Protein AF-0000000075079939 (afdb_homodimer)

Secondary structure (DSSP, 8-state):
----------TTS-EEEEEEBGGG----SSHHHHHHHHHHHHHHHHHSS-EEEEEEE-SSEEEEEEE-SSHHHHHHHHHHHHHHHHHHHHHHTT-HHHHHHHHHHHHHH--SSS---BPS----EE--SHHHHHHHHHHHHHHHHHTTS-SSGGG-SSBSHHHHTTS--SS------/--------------EEEEEEBGGG----SSHHHHHHHHHHHHHHHHHSS-EEEEEEE-SSEEEEEEE-SSHHHHHHHHHHHHHHHHHHHHHHTT-HHHHHHHHHHHHHH--SSS---BPS----EE--SHHHHHHHHHHHHHHHHHTTS-SSGGG-SSBSHHHHTTS--SS------

Nearest PDB structures (foldseek):
  4er8-assembly1_A  TM=7.827E-01  e=8.294E-09  Escherichia coli K-12
  2xma-assembly1_B  TM=7.471E-01  e=1.055E-04  Deinococcus radiodurans
  2xo6-assembly1_D  TM=7.123E-01  e=2.893E-04  Deinococcus radiodurans
  2a6m-assembly2_A-2  TM=6.473E-01  e=1.197E-04  Helicobacter pylori
  2f5g-assembly1_B  TM=6.511E-01  e=3.081E-04  Saccharolobus solfataricus

Radius of gyration: 22.97 Å; Cα contacts (8 Å, |Δi|>4): 557; chains: 2; bounding box: 47×93×48 Å

Solvent-accessible surface area (backbone atoms only — not comparable to full-atom values): 19088 Å² total; per-residue (Å²): 128,84,75,75,77,76,68,83,72,64,60,82,43,39,30,37,34,43,46,40,31,37,93,52,45,57,62,43,58,35,49,69,52,45,46,50,52,52,52,50,52,52,48,41,45,73,75,47,70,40,40,47,43,41,33,23,57,49,43,29,35,36,37,35,32,34,34,29,66,63,52,69,57,52,50,50,50,48,52,54,52,42,41,53,54,47,52,50,50,36,57,75,66,61,42,56,70,62,52,51,47,28,39,52,52,12,66,77,61,75,50,98,51,74,56,38,51,59,42,86,71,38,70,76,41,80,41,87,47,69,67,55,44,52,50,51,51,48,50,41,34,37,43,54,33,68,33,46,46,24,88,45,40,61,42,40,47,53,29,39,34,23,44,77,71,74,43,83,50,88,64,90,60,51,79,80,133,133,78,83,72,76,75,71,68,77,70,77,61,59,38,28,37,37,42,47,41,30,39,92,52,46,58,62,44,59,36,49,70,53,45,46,49,53,50,51,50,54,52,48,42,43,74,75,47,71,40,39,46,42,42,34,22,54,50,44,30,35,36,36,35,32,35,31,38,75,63,53,69,57,53,50,50,51,48,52,55,52,43,41,53,54,46,51,50,49,36,58,76,66,61,42,57,70,61,53,51,47,28,41,52,54,12,66,76,60,75,49,97,52,74,55,40,50,59,41,85,72,38,71,77,40,79,39,87,45,68,69,54,42,50,52,50,51,49,50,39,34,37,44,52,32,70,33,45,45,22,88,44,40,60,44,40,47,53,29,39,34,24,45,79,68,75,42,85,50,86,63,91,60,51,78,80,133

Foldseek 3Di:
DPCP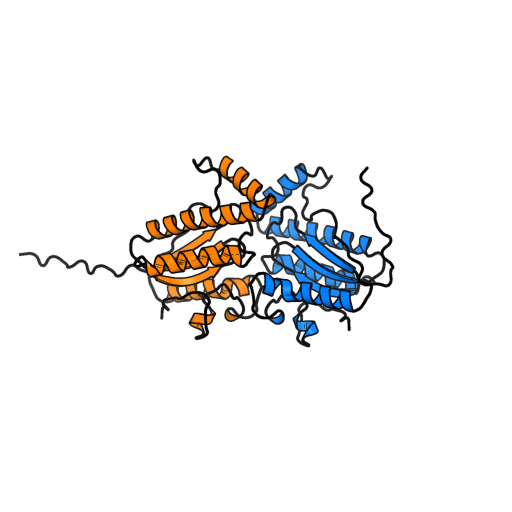PPDPFPLPFKKKWKKFWVVNDQLQPDPVLLVLLQVLQQCCVVPFVKAWAKKADDRTMMITIIHHPPVVVSVVVSQVRSQVVSLVVCVVVVVPVVNVVQQVSCVVVVDPDSGRTIDPDTPIDTDDDDVSVVVSRCCRQCVCVVVVNDVGSVVRQRICRQVVVVHDHPHDHDHDD/DDPPPPPPPPQAFKKKWKKFWVVNDQLQPDPVLLVLLQVLQQCCVVPFVKAWAKKADDRTMMITIIGHPPVVVSVVVSQVRSQVVSLVVCVVVVVPVVNVVQQVSCVVVVDPDSGRTIDPDTPIDGDDDDVSVVVSRCCRQCVCVVVVNDVGSVVRQRICRQVVVVHDHPHDHDHDD

Sequence (354 aa):
MGRSRYKILNESYPYFHTLTVAGWQPVFTRPDSVQLLFDSFIWLQDNTDFRLHAYVVLENHLHFIASGSQHSKRIQQFKSFTARQILDLLEQRKATTLLKYFAYYKRKHKTESQYQFWQEGSHPEEIHDDTMLRQRLDYIHNNPVKRGYVDLPEHWRYSSARAYAGEGSLLPIVLLHMGRSRYKILNESYPYFHTLTVAGWQPVFTRPDSVQLLFDSFIWLQDNTDFRLHAYVVLENHLHFIASGSQHSKRIQQFKSFTARQILDLLEQRKATTLLKYFAYYKRKHKTESQYQFWQEGSHPEEIHDDTMLRQRLDYIHNNPVKRGYVDLPEHWRYSSARAYAGEGSLLPIVLLH

InterPro domains:
  IPR002686 Transposase IS200-like [SM01321] (12-143)
  IPR036515 Transposase IS200-like superfamily [G3DSA:3.30.70.1290] (4-172)
  IPR036515 Transposase IS200-like superfamily [SSF143422] (10-146)
  IPR052715 REP-associated tyrosine transposase [PTHR36966] (15-152)

Organism: Methylotuvimicrobium buryatense (NCBI:txid95641)

pLDDT: mean 89.99, std 15.76, range [26.69, 98.88]

Structure (mmCIF, N/CA/C/O backbone):
data_AF-0000000075079939-model_v1
#
loop_
_entity.id
_entity.type
_entity.pdbx_description
1 polymer Transposase
#
loop_
_atom_site.group_PDB
_atom_site.id
_atom_site.type_symbol
_atom_site.label_atom_id
_atom_site.label_alt_id
_atom_site.label_comp_id
_atom_site.label_asym_id
_atom_site.label_entity_id
_atom_site.label_seq_id
_atom_site.pdbx_PDB_ins_code
_atom_site.Cartn_x
_atom_site.Cartn_y
_atom_site.Cartn_z
_atom_site.occupancy
_atom_site.B_iso_or_equiv
_atom_site.auth_seq_id
_atom_site.auth_comp_id
_atom_site.auth_asym_id
_atom_site.auth_atom_id
_atom_site.pdbx_PDB_model_num
ATOM 1 N N . MET A 1 1 ? 21.078 30.375 -0.17 1 26.69 1 MET A N 1
ATOM 2 C CA . MET A 1 1 ? 20.328 30.172 1.066 1 26.69 1 MET A CA 1
ATOM 3 C C . MET A 1 1 ? 18.844 29.969 0.776 1 26.69 1 MET A C 1
ATOM 5 O O . MET A 1 1 ? 18.156 30.906 0.4 1 26.69 1 MET A O 1
ATOM 9 N N . GLY A 1 2 ? 18.391 29 0.012 1 32.81 2 GLY A N 1
ATOM 10 C CA . GLY A 1 2 ? 17.141 28.953 -0.719 1 32.81 2 GLY A CA 1
ATOM 11 C C . GLY A 1 2 ? 15.922 29.141 0.17 1 32.81 2 GLY A C 1
ATOM 12 O O . GLY A 1 2 ? 15.781 28.453 1.188 1 32.81 2 GLY A O 1
ATOM 13 N N . ARG A 1 3 ? 15.5 30.406 0.382 1 34.56 3 ARG A N 1
ATOM 14 C CA . ARG A 1 3 ? 14.477 31 1.235 1 34.56 3 ARG A CA 1
ATOM 15 C C . ARG A 1 3 ? 13.172 30.203 1.161 1 34.56 3 ARG A C 1
ATOM 17 O O . ARG A 1 3 ? 12.539 30.125 0.104 1 34.56 3 ARG A O 1
ATOM 24 N N . SER A 1 4 ? 13.164 28.953 1.642 1 37.03 4 SER A N 1
ATOM 25 C CA . SER A 1 4 ? 11.891 28.25 1.722 1 37.03 4 SER A CA 1
ATOM 26 C C . SER A 1 4 ? 10.797 29.156 2.297 1 37.03 4 SER A C 1
ATOM 28 O O . SER A 1 4 ? 10.977 29.75 3.367 1 37.03 4 SER A O 1
ATOM 30 N N . ARG A 1 5 ? 10.125 30.016 1.522 1 35.69 5 ARG A N 1
ATOM 31 C CA . ARG A 1 5 ? 9.102 31 1.825 1 35.69 5 ARG A CA 1
ATOM 32 C C . ARG A 1 5 ? 8.102 30.469 2.848 1 35.69 5 ARG A C 1
ATOM 34 O O . ARG A 1 5 ? 7.332 29.547 2.551 1 35.69 5 ARG A O 1
ATOM 41 N N . TYR A 1 6 ? 8.422 30.344 4.109 1 38.12 6 TYR A N 1
ATOM 42 C CA . TYR A 1 6 ? 7.547 30.156 5.262 1 38.12 6 TYR A CA 1
ATOM 43 C C . TYR A 1 6 ? 6.348 31.094 5.191 1 38.12 6 TYR A C 1
ATOM 45 O O . TYR A 1 6 ? 6.488 32.312 5.363 1 38.12 6 TYR A O 1
ATOM 53 N N . LYS A 1 7 ? 5.473 30.938 4.223 1 41.12 7 LYS A N 1
ATOM 54 C CA . LYS A 1 7 ? 4.289 31.797 4.152 1 41.12 7 LYS A CA 1
ATOM 55 C C . LYS A 1 7 ? 3.557 31.828 5.492 1 41.12 7 LYS A C 1
ATOM 57 O O . LYS A 1 7 ? 3.506 30.812 6.203 1 41.12 7 LYS A O 1
ATOM 62 N N . ILE A 1 8 ? 3.373 32.844 6.152 1 43.75 8 ILE A N 1
ATOM 63 C CA . ILE A 1 8 ? 2.547 33.219 7.305 1 43.75 8 ILE A CA 1
ATOM 64 C C . ILE A 1 8 ? 1.14 32.625 7.117 1 43.75 8 ILE A C 1
ATOM 66 O O . ILE A 1 8 ? 0.422 33.031 6.195 1 43.75 8 ILE A O 1
ATOM 70 N N . LEU A 1 9 ? 0.848 31.328 7.402 1 50.06 9 LEU A N 1
ATOM 71 C CA . LEU A 1 9 ? -0.463 30.688 7.316 1 50.06 9 LEU A CA 1
ATOM 72 C C . LEU A 1 9 ? -1.495 31.469 8.133 1 50.06 9 LEU A C 1
ATOM 74 O O . LEU A 1 9 ? -1.179 32 9.195 1 50.06 9 LEU A O 1
ATOM 78 N N . ASN A 1 10 ? -2.447 32.156 7.547 1 50.19 10 ASN A N 1
ATOM 79 C CA . ASN A 1 10 ? -3.578 32.781 8.219 1 50.19 10 ASN A CA 1
ATOM 80 C C . ASN A 1 10 ? -4.242 31.844 9.211 1 50.19 10 ASN A C 1
ATOM 82 O O . ASN A 1 10 ? -4.449 30.656 8.914 1 50.19 10 ASN A O 1
ATOM 86 N N . GLU A 1 11 ? -4.078 32.062 10.578 1 59.03 11 GLU A N 1
ATOM 87 C CA . GLU A 1 11 ? -4.488 31.266 11.727 1 59.03 11 GLU A CA 1
ATOM 88 C C . GLU A 1 11 ? -5.926 30.781 11.578 1 59.03 11 GLU A C 1
ATOM 90 O O . GLU A 1 11 ? -6.328 29.812 12.227 1 59.03 11 GLU A O 1
ATOM 95 N N . SER A 1 12 ? -6.594 31.281 10.516 1 67.56 12 SER A N 1
ATOM 96 C CA . SER A 1 12 ? -8.031 31.016 10.555 1 67.56 12 SER A CA 1
ATOM 97 C C . SER A 1 12 ? -8.422 29.953 9.547 1 67.56 12 SER A C 1
ATOM 99 O O . SER A 1 12 ? -9.531 29.406 9.602 1 67.56 12 SER A O 1
ATOM 101 N N . TYR A 1 13 ? -7.57 29.609 8.578 1 87.25 13 TYR A N 1
ATOM 102 C CA . TYR A 1 13 ? -8.039 28.703 7.539 1 87.25 13 TYR A CA 1
ATOM 103 C C . TYR A 1 13 ? -7.426 27.312 7.707 1 87.25 13 TYR A C 1
ATOM 105 O O . TYR A 1 13 ? -6.32 27.188 8.234 1 87.25 13 TYR A O 1
ATOM 113 N N . PRO A 1 14 ? -8.172 26.344 7.289 1 94.94 14 PRO A N 1
ATOM 114 C CA . PRO A 1 14 ? -7.582 25 7.262 1 94.94 14 PRO A CA 1
ATOM 115 C C . PRO A 1 14 ? -6.527 24.844 6.168 1 94.94 14 PRO A C 1
ATOM 117 O O . PRO A 1 14 ? -6.555 25.562 5.168 1 94.94 14 PRO A O 1
ATOM 120 N N . TYR A 1 15 ? -5.555 23.953 6.402 1 96.62 15 TYR A N 1
ATOM 121 C CA . TYR A 1 15 ? -4.488 23.672 5.449 1 96.62 15 TYR A CA 1
ATOM 122 C C . TYR A 1 15 ? -4.48 22.203 5.059 1 96.62 15 TYR A C 1
ATOM 124 O O . TYR A 1 15 ? -4.672 21.328 5.906 1 96.62 15 TYR A O 1
ATOM 132 N N . PHE A 1 16 ? -4.277 21.969 3.777 1 97.88 16 PHE A N 1
ATOM 133 C CA . PHE A 1 16 ? -3.994 20.641 3.252 1 97.88 16 PHE A CA 1
ATOM 134 C C . PHE A 1 16 ? -2.498 20.344 3.303 1 97.88 16 PHE A C 1
ATOM 136 O O . PHE A 1 16 ? -1.686 21.156 2.869 1 97.88 16 PHE A O 1
ATOM 143 N N . HIS A 1 17 ? -2.135 19.156 3.863 1 98 17 HIS A N 1
ATOM 144 C CA . HIS A 1 17 ? -0.737 18.766 4 1 98 17 HIS A CA 1
ATOM 145 C C . HIS A 1 17 ? -0.479 17.406 3.359 1 98 17 HIS A C 1
ATOM 147 O O . HIS A 1 17 ? -1.361 16.547 3.348 1 98 17 HIS A O 1
ATOM 153 N N . THR A 1 18 ? 0.72 17.266 2.871 1 98.31 18 THR A N 1
ATOM 154 C CA . THR A 1 18 ? 1.281 15.992 2.453 1 98.31 18 THR A CA 1
ATOM 155 C C . THR A 1 18 ? 2.588 15.703 3.189 1 98.31 18 THR A C 1
ATOM 157 O O . THR A 1 18 ? 3.508 16.531 3.172 1 98.31 18 THR A O 1
ATOM 160 N N . LEU A 1 19 ? 2.637 14.648 3.898 1 98.38 19 LEU A N 1
ATOM 161 C CA . LEU A 1 19 ? 3.883 14.156 4.48 1 98.38 19 LEU A CA 1
ATOM 162 C C . LEU A 1 19 ? 4.305 12.844 3.834 1 98.38 19 LEU A C 1
ATOM 164 O O . LEU A 1 19 ? 3.516 11.898 3.76 1 98.38 19 LEU A O 1
ATOM 168 N N . THR A 1 20 ? 5.512 12.797 3.393 1 97.12 20 THR A N 1
ATOM 169 C CA . THR A 1 20 ? 6 11.648 2.648 1 97.12 20 THR A CA 1
ATOM 170 C C . THR A 1 20 ? 7.223 11.039 3.332 1 97.12 20 THR A C 1
ATOM 172 O O . THR A 1 20 ? 8.109 11.766 3.789 1 97.12 20 THR A O 1
ATOM 175 N N . VAL A 1 21 ? 7.234 9.75 3.395 1 96.75 21 VAL A N 1
ATOM 176 C CA . VAL A 1 21 ? 8.406 9.039 3.902 1 96.75 21 VAL A CA 1
ATOM 177 C C . VAL A 1 21 ? 9.578 9.219 2.939 1 96.75 21 VAL A C 1
ATOM 179 O O . VAL A 1 21 ? 9.398 9.156 1.721 1 96.75 21 VAL A O 1
ATOM 182 N N . ALA A 1 22 ? 10.734 9.414 3.463 1 92.94 22 ALA A N 1
ATOM 183 C CA . ALA A 1 22 ? 11.93 9.57 2.641 1 92.94 22 ALA A CA 1
ATOM 184 C C . ALA A 1 22 ? 12.086 8.398 1.677 1 92.94 22 ALA A C 1
ATOM 186 O O . ALA A 1 22 ? 11.914 7.242 2.064 1 92.94 22 ALA A O 1
ATOM 187 N N . GLY A 1 23 ? 12.336 8.758 0.405 1 89.94 23 GLY A N 1
ATOM 188 C CA . GLY A 1 23 ? 12.508 7.738 -0.614 1 89.94 23 GLY A CA 1
ATOM 189 C C . GLY A 1 23 ? 11.242 6.973 -0.919 1 89.94 23 GLY A C 1
ATOM 190 O O . GLY A 1 23 ? 11.281 5.902 -1.529 1 89.94 23 GLY A O 1
ATOM 191 N N . TRP A 1 24 ? 10.148 7.34 -0.367 1 93.69 24 TRP A N 1
ATOM 192 C CA . TRP A 1 24 ? 8.852 6.723 -0.585 1 93.69 24 TRP A CA 1
ATOM 193 C C . TRP A 1 24 ? 8.836 5.281 -0.089 1 93.69 24 TRP A C 1
ATOM 195 O O . TRP A 1 24 ? 8.211 4.414 -0.698 1 93.69 24 TRP A O 1
ATOM 205 N N . GLN A 1 25 ? 9.648 5.023 0.936 1 94.75 25 GLN A N 1
ATOM 206 C CA . GLN A 1 25 ? 9.688 3.684 1.512 1 94.75 25 GLN A CA 1
ATOM 207 C C . GLN A 1 25 ? 8.352 3.32 2.152 1 94.75 25 GLN A C 1
ATOM 209 O O . GLN A 1 25 ? 7.738 4.148 2.834 1 94.75 25 GLN A O 1
ATOM 214 N N . PRO A 1 26 ? 7.863 2.102 1.874 1 97 26 PRO A N 1
ATOM 215 C CA . PRO A 1 26 ? 6.559 1.687 2.387 1 97 26 PRO A CA 1
ATOM 216 C C . PRO A 1 26 ? 6.594 1.315 3.867 1 97 26 PRO A C 1
ATOM 218 O O . PRO A 1 26 ? 6.617 0.131 4.211 1 97 26 PRO A O 1
ATOM 221 N N . VAL A 1 27 ? 6.422 2.223 4.727 1 97.75 27 VAL A N 1
ATOM 222 C CA . VAL A 1 27 ? 6.547 2.02 6.168 1 97.75 27 VAL A CA 1
ATOM 223 C C . VAL A 1 27 ? 5.164 1.811 6.781 1 97.75 27 VAL A C 1
ATOM 225 O O . VAL A 1 27 ? 5.02 1.085 7.766 1 97.75 27 VAL A O 1
ATOM 228 N N . PHE A 1 28 ? 4.148 2.393 6.215 1 98.56 28 PHE A N 1
ATOM 229 C CA . PHE A 1 28 ? 2.801 2.33 6.77 1 98.56 28 PHE A CA 1
ATOM 230 C C . PHE A 1 28 ? 2.057 1.107 6.246 1 98.56 28 PHE A C 1
ATOM 232 O O . PHE A 1 28 ? 0.929 1.222 5.762 1 98.56 28 PHE A O 1
ATOM 239 N N . THR A 1 29 ? 2.705 -0.052 6.398 1 97.56 29 THR A N 1
ATOM 240 C CA . THR A 1 29 ? 2.172 -1.313 5.895 1 97.56 29 THR A CA 1
ATOM 241 C C . THR A 1 29 ? 1.849 -2.26 7.047 1 97.56 29 THR A C 1
ATOM 243 O O . THR A 1 29 ? 1.56 -3.439 6.828 1 97.56 29 THR A O 1
ATOM 246 N N . ARG A 1 30 ? 1.913 -1.758 8.227 1 96.19 30 ARG A N 1
ATOM 247 C CA . ARG A 1 30 ? 1.533 -2.484 9.438 1 96.19 30 ARG A CA 1
ATOM 248 C C . ARG A 1 30 ? 0.72 -1.6 10.375 1 96.19 30 ARG A C 1
ATOM 250 O O . ARG A 1 30 ? 0.993 -0.404 10.5 1 96.19 30 ARG A O 1
ATOM 257 N N . PRO A 1 31 ? -0.163 -2.215 11.102 1 98.19 31 PRO A N 1
ATOM 258 C CA . PRO A 1 31 ? -1.017 -1.426 11.992 1 98.19 31 PRO A CA 1
ATOM 259 C C . PRO A 1 31 ? -0.219 -0.644 13.039 1 98.19 31 PRO A C 1
ATOM 261 O O . PRO A 1 31 ? -0.577 0.488 13.367 1 98.19 31 PRO A O 1
ATOM 264 N N . ASP A 1 32 ? 0.883 -1.188 13.477 1 98.25 32 ASP A N 1
ATOM 265 C CA . ASP A 1 32 ? 1.644 -0.562 14.555 1 98.25 32 ASP A CA 1
ATOM 266 C C . ASP A 1 32 ? 2.221 0.78 14.109 1 98.25 32 ASP A C 1
ATOM 268 O O . ASP A 1 32 ? 2.197 1.752 14.867 1 98.25 32 ASP A O 1
ATOM 272 N N . SER A 1 33 ? 2.766 0.831 12.93 1 98.44 33 SER A N 1
ATOM 273 C CA . SER A 1 33 ? 3.35 2.082 12.453 1 98.44 33 SER A CA 1
ATOM 274 C C . SER A 1 33 ? 2.275 3.139 12.219 1 98.44 33 SER A C 1
ATOM 276 O O . SER A 1 33 ? 2.48 4.316 12.516 1 98.44 33 SER A O 1
ATOM 278 N N . VAL A 1 34 ? 1.111 2.758 11.781 1 98.69 34 VAL A N 1
ATOM 279 C CA . VAL A 1 34 ? 0.009 3.684 11.547 1 98.69 34 VAL A CA 1
ATOM 280 C C . VAL A 1 34 ? -0.532 4.184 12.883 1 98.69 34 VAL A C 1
ATOM 282 O O . VAL A 1 34 ? -0.871 5.363 13.023 1 98.69 34 VAL A O 1
ATOM 285 N N . GLN A 1 35 ? -0.559 3.26 13.789 1 98.62 35 GLN A N 1
ATOM 286 C CA . GLN A 1 35 ? -1.058 3.627 15.109 1 98.62 35 GLN A CA 1
ATOM 287 C C . GLN A 1 35 ? -0.224 4.75 15.719 1 98.62 35 GLN A C 1
ATOM 289 O O . GLN A 1 35 ? -0.751 5.605 16.438 1 98.62 35 GLN A O 1
ATOM 294 N N . LEU A 1 36 ? 1.054 4.766 15.477 1 98.75 36 LEU A N 1
ATOM 295 C CA . LEU A 1 36 ? 1.932 5.809 15.992 1 98.75 36 LEU A CA 1
ATOM 296 C C . LEU A 1 36 ? 1.566 7.168 15.406 1 98.75 36 LEU A C 1
ATOM 298 O O . LEU A 1 36 ? 1.651 8.188 16.094 1 98.75 36 LEU A O 1
ATOM 302 N N . LEU A 1 37 ? 1.166 7.223 14.109 1 98.81 37 LEU A N 1
ATOM 303 C CA . LEU A 1 37 ? 0.649 8.445 13.508 1 98.81 37 LEU A CA 1
ATOM 304 C C . LEU A 1 37 ? -0.625 8.898 14.219 1 98.81 37 LEU A C 1
ATOM 306 O O . LEU A 1 37 ? -0.757 10.078 14.57 1 98.81 37 LEU A O 1
ATOM 310 N N . PHE A 1 38 ? -1.498 7.945 14.422 1 98.69 38 PHE A N 1
ATOM 311 C CA . PHE A 1 38 ? -2.803 8.242 15 1 98.69 38 PHE A CA 1
ATOM 312 C C . PHE A 1 38 ? -2.656 8.75 16.438 1 98.69 38 PHE A C 1
ATOM 314 O O . PHE A 1 38 ? -3.279 9.75 16.812 1 98.69 38 PHE A O 1
ATOM 321 N N . ASP A 1 39 ? -1.79 8.086 17.172 1 98.56 39 ASP A N 1
ATOM 322 C CA . ASP A 1 39 ? -1.529 8.523 18.547 1 98.56 39 ASP A CA 1
ATOM 323 C C . ASP A 1 39 ? -1.013 9.961 18.562 1 98.56 39 ASP A C 1
ATOM 325 O O . ASP A 1 39 ? -1.376 10.734 19.453 1 98.56 39 ASP A O 1
ATOM 329 N N . SER A 1 40 ? -0.195 10.258 17.641 1 98.62 40 SER A N 1
ATOM 330 C CA . SER A 1 40 ? 0.379 11.602 17.578 1 98.62 40 SER A CA 1
ATOM 331 C C . SER A 1 40 ? -0.683 12.641 17.234 1 98.62 40 SER A C 1
ATOM 333 O O . SER A 1 40 ? -0.717 13.719 17.828 1 98.62 40 SER A O 1
ATOM 335 N N . PHE A 1 41 ? -1.591 12.352 16.312 1 98.44 41 PHE A N 1
ATOM 336 C CA . PHE A 1 41 ? -2.695 13.25 15.977 1 98.44 41 PHE A CA 1
ATOM 337 C C . PHE A 1 41 ? -3.6 13.461 17.188 1 98.44 41 PHE A C 1
ATOM 339 O O . PHE A 1 41 ? -4.027 14.586 17.453 1 98.44 41 PHE A O 1
ATOM 346 N N . ILE A 1 42 ? -3.896 12.383 17.859 1 98.25 42 ILE A N 1
ATOM 347 C CA . ILE A 1 42 ? -4.746 12.461 19.047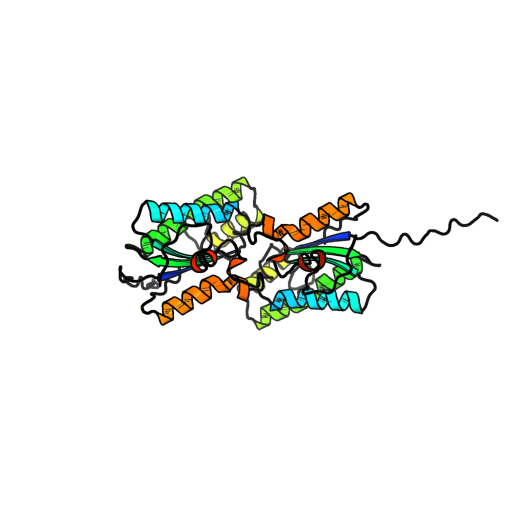 1 98.25 42 ILE A CA 1
ATOM 348 C C . ILE A 1 42 ? -4.094 13.359 20.094 1 98.25 42 ILE A C 1
ATOM 350 O O . ILE A 1 42 ? -4.754 14.227 20.672 1 98.25 42 ILE A O 1
ATOM 354 N N . TRP A 1 43 ? -2.797 13.18 20.297 1 98.12 43 TRP A N 1
ATOM 355 C CA . TRP A 1 43 ? -2.068 13.992 21.266 1 98.12 43 TRP A CA 1
ATOM 356 C C . TRP A 1 43 ? -2.133 15.469 20.891 1 98.12 43 TRP A C 1
ATOM 358 O O . TRP A 1 43 ? -2.395 16.312 21.75 1 98.12 43 TRP A O 1
ATOM 368 N N . LEU A 1 44 ? -1.906 15.812 19.656 1 97.5 44 LEU A N 1
ATOM 369 C CA . LEU A 1 44 ? -1.941 17.203 19.219 1 97.5 44 LEU A CA 1
ATOM 370 C C . LEU A 1 44 ? -3.312 17.812 19.469 1 97.5 44 LEU A C 1
ATOM 372 O O . LEU A 1 44 ? -3.408 18.953 19.953 1 97.5 44 LEU A O 1
ATOM 376 N N . GLN A 1 45 ? -4.348 17.094 19.141 1 96.88 45 GLN A N 1
ATOM 377 C CA . GLN A 1 45 ? -5.707 17.609 19.297 1 96.88 45 GLN A CA 1
ATOM 378 C C . GLN A 1 45 ? -6.059 17.781 20.781 1 96.88 45 GLN A C 1
ATOM 380 O O . GLN A 1 45 ? -6.781 18.719 21.141 1 96.88 45 GLN A O 1
ATOM 385 N N . ASP A 1 46 ? -5.512 16.938 21.594 1 97.44 46 ASP A N 1
ATOM 386 C CA . ASP A 1 46 ? -5.832 16.953 23.016 1 97.44 46 ASP A CA 1
ATOM 387 C C . ASP A 1 46 ? -5.016 18.016 23.75 1 97.44 46 ASP A C 1
ATOM 389 O O . ASP A 1 46 ? -5.449 18.531 24.781 1 97.44 46 ASP A O 1
ATOM 393 N N . ASN A 1 47 ? -3.842 18.406 23.203 1 97.62 47 ASN A N 1
ATOM 394 C CA . ASN A 1 47 ? -2.898 19.188 23.984 1 97.62 47 ASN A CA 1
ATOM 395 C C . ASN A 1 47 ? -2.637 20.547 23.359 1 97.62 47 ASN A C 1
ATOM 397 O O . ASN A 1 47 ? -1.932 21.375 23.938 1 97.62 47 ASN A O 1
ATOM 401 N N . THR A 1 48 ? -3.205 20.703 22.219 1 96.44 48 THR A N 1
ATOM 402 C CA . THR A 1 48 ? -3.078 21.984 21.531 1 96.44 48 THR A CA 1
ATOM 403 C C . THR A 1 48 ? -4.398 22.375 20.875 1 96.44 48 THR A C 1
ATOM 405 O O . THR A 1 48 ? -5.422 21.719 21.078 1 96.44 48 THR A O 1
ATOM 408 N N . ASP A 1 49 ? -4.398 23.516 20.078 1 95.25 49 ASP A N 1
ATOM 409 C CA . ASP A 1 49 ? -5.598 23.953 19.359 1 95.25 49 ASP A CA 1
ATOM 410 C C . ASP A 1 49 ? -5.641 23.344 17.969 1 95.25 49 ASP A C 1
ATOM 412 O O . ASP A 1 49 ? -6.426 23.797 17.125 1 95.25 49 ASP A O 1
ATOM 416 N N . PHE A 1 50 ? -4.785 22.375 17.766 1 96 50 PHE A N 1
ATOM 417 C CA . PHE A 1 50 ? -4.77 21.641 16.516 1 96 50 PHE A CA 1
ATOM 418 C C . PHE A 1 50 ? -6.082 20.891 16.297 1 96 50 PHE A C 1
ATOM 420 O O . PHE A 1 50 ? -6.574 20.219 17.203 1 96 50 PHE A O 1
ATOM 427 N N . ARG A 1 51 ? -6.645 21.078 15.133 1 96.44 51 ARG A N 1
ATOM 428 C CA . ARG A 1 51 ? -7.863 20.359 14.766 1 96.44 51 ARG A CA 1
ATOM 429 C C . ARG A 1 51 ? -7.68 19.594 13.461 1 96.44 51 ARG A C 1
ATOM 431 O O . ARG A 1 51 ? -7.402 20.203 12.414 1 96.44 51 ARG A O 1
ATOM 438 N N . LEU A 1 52 ? -7.828 18.328 13.555 1 97.62 52 LEU A N 1
ATOM 439 C CA . LEU A 1 52 ? -7.789 17.484 12.375 1 97.62 52 LEU A CA 1
ATOM 440 C C . LEU A 1 52 ? -9.164 17.391 11.727 1 97.62 52 LEU A C 1
ATOM 442 O O . LEU A 1 52 ? -10.156 17.109 12.406 1 97.62 52 LEU A O 1
ATOM 446 N N . HIS A 1 53 ? -9.242 17.578 10.422 1 97.81 53 HIS A N 1
ATOM 447 C CA . HIS A 1 53 ? -10.539 17.625 9.758 1 97.81 53 HIS A CA 1
ATOM 448 C C . HIS A 1 53 ? -10.719 16.438 8.812 1 97.81 53 HIS A C 1
ATOM 450 O O . HIS A 1 53 ? -11.828 15.93 8.648 1 97.81 53 HIS A O 1
ATOM 456 N N . ALA A 1 54 ? -9.641 15.984 8.188 1 98.56 54 ALA A N 1
ATOM 457 C CA . ALA A 1 54 ? -9.648 14.852 7.266 1 98.56 54 ALA A CA 1
ATOM 458 C C . ALA A 1 54 ? -8.25 14.25 7.129 1 98.56 54 ALA A C 1
ATOM 460 O O . ALA A 1 54 ? -7.25 14.93 7.367 1 98.56 54 ALA A O 1
ATOM 461 N N . TYR A 1 55 ? -8.227 13 6.793 1 98.81 55 TYR A N 1
ATOM 462 C CA . TYR A 1 55 ? -6.934 12.359 6.59 1 98.81 55 TYR A CA 1
ATOM 463 C C . TYR A 1 55 ? -7.078 11.094 5.754 1 98.81 55 TYR A C 1
ATOM 465 O O . TYR A 1 55 ? -8.172 10.531 5.652 1 98.81 55 TYR A O 1
ATOM 473 N N . VAL A 1 56 ? -6.039 10.703 5.133 1 98.88 56 VAL A N 1
ATOM 474 C CA . VAL A 1 56 ? -5.816 9.375 4.562 1 98.88 56 VAL A CA 1
ATOM 475 C C . VAL A 1 56 ? -4.348 8.984 4.734 1 98.88 56 VAL A C 1
ATOM 477 O O . VAL A 1 56 ? -3.453 9.812 4.57 1 98.88 56 VAL A O 1
ATOM 480 N N . VAL A 1 57 ? -4.086 7.801 5.172 1 98.88 57 VAL A N 1
ATOM 481 C CA . VAL A 1 57 ? -2.748 7.23 5.254 1 98.88 57 VAL A CA 1
ATOM 482 C C . VAL A 1 57 ? -2.598 6.105 4.23 1 98.88 57 VAL A C 1
ATOM 484 O O . VAL A 1 57 ? -3.404 5.176 4.199 1 98.88 57 VAL A O 1
ATOM 487 N N . LEU A 1 58 ? -1.633 6.281 3.375 1 98.75 58 LEU A N 1
ATOM 488 C CA . LEU A 1 58 ? -1.284 5.246 2.406 1 98.75 58 LEU A CA 1
ATOM 489 C C . LEU A 1 58 ? 0.024 4.562 2.787 1 98.75 58 LEU A C 1
ATOM 491 O O . LEU A 1 58 ? 0.445 4.621 3.945 1 98.75 58 LEU A O 1
ATOM 495 N N . GLU A 1 59 ? 0.658 3.816 1.973 1 98.19 59 GLU A N 1
ATOM 496 C CA . GLU A 1 59 ? 1.743 2.922 2.363 1 98.19 59 GLU A CA 1
ATOM 497 C C . GLU A 1 59 ? 3.002 3.705 2.721 1 98.19 59 GLU A C 1
ATOM 499 O O . GLU A 1 59 ? 3.865 3.207 3.445 1 98.19 59 GLU A O 1
ATOM 504 N N . ASN A 1 60 ? 3.084 5.008 2.166 1 97.88 60 ASN A N 1
ATOM 505 C CA . ASN A 1 60 ? 4.348 5.703 2.379 1 97.88 60 ASN A CA 1
ATOM 506 C C . ASN A 1 60 ? 4.137 7.211 2.516 1 97.88 60 ASN A C 1
ATOM 508 O O . ASN A 1 60 ? 5.094 7.984 2.434 1 97.88 60 ASN A O 1
ATOM 512 N N . HIS A 1 61 ? 2.91 7.625 2.6 1 98.5 61 HIS A N 1
ATOM 513 C CA . HIS A 1 61 ? 2.592 9.031 2.799 1 98.5 61 HIS A CA 1
ATOM 514 C C . HIS A 1 61 ? 1.19 9.203 3.377 1 98.5 61 HIS A C 1
ATOM 516 O O . HIS A 1 61 ? 0.435 8.234 3.482 1 98.5 61 HIS A O 1
ATOM 522 N N . LEU A 1 62 ? 0.946 10.398 3.805 1 98.75 62 LEU A N 1
ATOM 523 C CA . LEU A 1 62 ? -0.398 10.742 4.258 1 98.75 62 LEU A CA 1
ATOM 524 C C . LEU A 1 62 ? -0.78 12.148 3.811 1 98.75 62 LEU A C 1
ATOM 526 O O . LEU A 1 62 ? 0.09 13 3.617 1 98.75 62 LEU A O 1
ATOM 530 N N . HIS A 1 63 ? -2.031 12.297 3.605 1 98.81 63 HIS A N 1
ATOM 531 C CA . HIS A 1 63 ? -2.672 13.594 3.408 1 98.81 63 HIS A CA 1
ATOM 532 C C . HIS A 1 63 ? -3.619 13.922 4.559 1 98.81 63 HIS A C 1
ATOM 534 O O . HIS A 1 63 ? -4.316 13.039 5.066 1 98.81 63 HIS A O 1
ATOM 540 N N . PHE A 1 64 ? -3.643 15.188 4.879 1 98.5 64 PHE A N 1
ATOM 541 C CA . PHE A 1 64 ? -4.629 15.562 5.879 1 98.5 64 PHE A CA 1
ATOM 542 C C . PHE A 1 64 ? -4.953 17.047 5.781 1 98.5 64 PHE A C 1
ATOM 544 O O . PHE A 1 64 ? -4.203 17.812 5.172 1 98.5 64 PHE A O 1
ATOM 551 N N . ILE A 1 65 ? -6.098 17.422 6.277 1 98 65 ILE A N 1
ATOM 552 C CA . ILE A 1 65 ? -6.531 18.797 6.469 1 98 65 ILE A CA 1
ATOM 553 C C . ILE A 1 65 ? -6.605 19.109 7.961 1 98 65 ILE A C 1
ATOM 555 O O . ILE A 1 65 ? -7.195 18.359 8.734 1 98 65 ILE A O 1
ATOM 559 N N . ALA A 1 66 ? -5.977 20.234 8.32 1 97.44 66 ALA A N 1
ATOM 560 C CA . ALA A 1 66 ? -5.992 20.625 9.727 1 97.44 66 ALA A CA 1
ATOM 561 C C . ALA A 1 66 ? -6.008 22.141 9.867 1 97.44 66 ALA A C 1
ATOM 563 O O . ALA A 1 66 ? -5.656 22.875 8.938 1 97.44 66 ALA A O 1
ATOM 564 N N . SER A 1 67 ? -6.492 22.562 10.945 1 95.38 67 SER A N 1
ATOM 565 C CA . SER A 1 67 ? -6.461 23.969 11.336 1 95.38 67 SER A CA 1
ATOM 566 C C . SER A 1 67 ? -5.879 24.141 12.742 1 95.38 67 SER A C 1
ATOM 568 O O . SER A 1 67 ? -5.672 23.156 13.453 1 95.38 67 SER A O 1
ATOM 570 N N . GLY A 1 68 ? -5.633 25.344 13.078 1 92.25 68 GLY A N 1
ATOM 571 C CA . GLY A 1 68 ? -5.059 25.688 14.367 1 92.25 68 GLY A CA 1
ATOM 572 C C . GLY A 1 68 ? -3.969 26.734 14.273 1 92.25 68 GLY A C 1
ATOM 573 O O . GLY A 1 68 ? -3.539 27.094 13.18 1 92.25 68 GLY A O 1
ATOM 574 N N . SER A 1 69 ? -3.52 27.219 15.414 1 88.56 69 SER A N 1
ATOM 575 C CA . SER A 1 69 ? -2.441 28.203 15.461 1 88.56 69 SER A CA 1
ATOM 576 C C . SER A 1 69 ? -1.076 27.531 15.344 1 88.56 69 SER A C 1
ATOM 578 O O . SER A 1 69 ? -0.96 26.312 15.5 1 88.56 69 SER A O 1
ATOM 580 N N . GLN A 1 70 ? -0.068 28.156 14.883 1 88.38 70 GLN A N 1
ATOM 581 C CA . GLN A 1 70 ? 1.301 27.656 14.789 1 88.38 70 GLN A CA 1
ATOM 582 C C . GLN A 1 70 ? 1.362 26.375 13.961 1 88.38 70 GLN A C 1
ATOM 584 O O . GLN A 1 70 ? 1.974 25.391 14.383 1 88.38 70 GLN A O 1
ATOM 589 N N . HIS A 1 71 ? 0.668 26.375 12.891 1 88.31 71 HIS A N 1
ATOM 590 C CA . HIS A 1 71 ? 0.503 25.203 12.039 1 88.31 71 HIS A CA 1
ATOM 591 C C . HIS A 1 71 ? 1.852 24.594 11.688 1 88.31 71 HIS A C 1
ATOM 593 O O . HIS A 1 71 ? 2.051 23.391 11.852 1 88.31 71 HIS A O 1
ATOM 599 N N . SER A 1 72 ? 2.734 25.406 11.273 1 90.5 72 SER A N 1
ATOM 600 C CA . SER A 1 72 ? 4.059 24.938 10.875 1 90.5 72 SER A CA 1
ATOM 601 C C . SER A 1 72 ? 4.773 24.266 12.039 1 90.5 72 SER A C 1
ATOM 603 O O . SER A 1 72 ? 5.395 23.219 11.867 1 90.5 72 SER A O 1
ATOM 605 N N . LYS A 1 73 ? 4.676 24.875 13.195 1 93.69 73 LYS A N 1
ATOM 606 C CA . LYS A 1 73 ? 5.309 24.328 14.391 1 93.69 73 LYS A CA 1
ATOM 607 C C . LYS A 1 73 ? 4.699 22.969 14.75 1 93.69 73 LYS A C 1
ATOM 609 O O . LYS A 1 73 ? 5.418 22.047 15.109 1 93.69 73 LYS A O 1
ATOM 614 N N . ARG A 1 74 ? 3.396 22.859 14.703 1 95.81 74 ARG A N 1
ATOM 615 C CA . ARG A 1 74 ? 2.701 21.625 15.047 1 95.81 74 ARG A CA 1
ATOM 616 C C . ARG A 1 74 ? 3.08 20.5 14.086 1 95.81 74 ARG A C 1
ATOM 618 O O . ARG A 1 74 ? 3.277 19.359 14.508 1 95.81 74 ARG A O 1
ATOM 625 N N . ILE A 1 75 ? 3.225 20.828 12.836 1 96.44 75 ILE A N 1
ATOM 626 C CA . ILE A 1 75 ? 3.59 19.844 11.828 1 96.44 75 ILE A CA 1
ATOM 627 C C . ILE A 1 75 ? 5.023 19.375 12.07 1 96.44 75 ILE A C 1
ATOM 629 O O . ILE A 1 75 ? 5.312 18.172 11.961 1 96.44 75 ILE A O 1
ATOM 633 N N . GLN A 1 76 ? 5.859 20.281 12.352 1 95.12 76 GLN A N 1
ATOM 634 C CA . GLN A 1 76 ? 7.238 19.922 12.664 1 95.12 76 GLN A CA 1
ATOM 635 C C . GLN A 1 76 ? 7.316 19.016 13.883 1 95.12 76 GLN A C 1
ATOM 637 O O . GLN A 1 76 ? 8.07 18.031 13.883 1 95.12 76 GLN A O 1
ATOM 642 N N . GLN A 1 77 ? 6.551 19.344 14.898 1 96 77 GLN A N 1
ATOM 643 C CA . GLN A 1 77 ? 6.48 18.516 16.094 1 96 77 GLN A CA 1
ATOM 644 C C . GLN A 1 77 ? 5.977 17.109 15.758 1 96 77 GLN A C 1
ATOM 646 O O . GLN A 1 77 ? 6.535 16.125 16.219 1 96 77 GLN A O 1
ATOM 651 N N . PHE A 1 78 ? 4.977 17.062 15.008 1 98.06 78 PHE A N 1
ATOM 652 C CA . PHE A 1 78 ? 4.402 15.797 14.57 1 98.06 78 PHE A CA 1
ATOM 653 C C . PHE A 1 78 ? 5.441 14.953 13.844 1 98.06 78 PHE A C 1
ATOM 655 O O . PHE A 1 78 ? 5.645 13.781 14.18 1 98.06 78 PHE A O 1
ATOM 662 N N . LYS A 1 79 ? 6.102 15.508 12.891 1 97.19 79 LYS A N 1
ATOM 663 C CA . LYS A 1 79 ? 7.098 14.805 12.086 1 97.19 79 LYS A CA 1
ATOM 664 C C . LYS A 1 79 ? 8.258 14.328 12.945 1 97.19 79 LYS A C 1
ATOM 666 O O . LYS A 1 79 ? 8.711 13.188 12.812 1 97.19 79 LYS A O 1
ATOM 671 N N . SER A 1 80 ? 8.719 15.195 13.805 1 95.38 80 SER A N 1
ATOM 672 C CA . SER A 1 80 ? 9.852 14.836 14.656 1 95.38 80 SER A CA 1
ATOM 673 C C . SER A 1 80 ? 9.5 13.688 15.602 1 95.38 80 SER A C 1
ATOM 675 O O . SER A 1 80 ? 10.25 12.719 15.711 1 95.38 80 SER A O 1
ATOM 677 N N . PHE A 1 81 ? 8.383 13.844 16.219 1 97.31 81 PHE A N 1
ATOM 678 C CA . PHE A 1 81 ? 7.957 12.844 17.188 1 97.31 81 PHE A CA 1
ATOM 679 C C . PHE A 1 81 ? 7.707 11.5 16.516 1 97.31 81 PHE A C 1
ATOM 681 O O . PHE A 1 81 ? 8.219 10.469 16.969 1 97.31 81 PHE A O 1
ATOM 688 N N . THR A 1 82 ? 6.938 11.461 15.43 1 98.19 82 THR A N 1
ATOM 689 C CA . THR A 1 82 ? 6.578 10.211 14.766 1 98.19 82 THR A CA 1
ATOM 690 C C . THR A 1 82 ? 7.805 9.57 14.117 1 98.19 82 THR A C 1
ATOM 692 O O . THR A 1 82 ? 7.93 8.344 14.094 1 98.19 82 THR A O 1
ATOM 695 N N . ALA A 1 83 ? 8.727 10.375 13.562 1 96.62 83 ALA A N 1
ATOM 696 C CA . ALA A 1 83 ? 9.961 9.828 13.016 1 96.62 83 ALA A CA 1
ATOM 697 C C . ALA A 1 83 ? 10.727 9.031 14.062 1 96.62 83 ALA A C 1
ATOM 699 O O . ALA A 1 83 ? 11.117 7.887 13.82 1 96.62 83 ALA A O 1
ATOM 700 N N . ARG A 1 84 ? 10.844 9.633 15.219 1 96.19 84 ARG A N 1
ATOM 701 C CA . ARG A 1 84 ? 11.578 8.977 16.297 1 96.19 84 ARG A CA 1
ATOM 702 C C . ARG A 1 84 ? 10.891 7.688 16.719 1 96.19 84 ARG A C 1
ATOM 704 O O . ARG A 1 84 ? 11.531 6.645 16.844 1 96.19 84 ARG A O 1
ATOM 711 N N . GLN A 1 85 ? 9.586 7.719 16.938 1 98.06 85 GLN A N 1
ATOM 712 C CA . GLN A 1 85 ? 8.828 6.559 17.406 1 98.06 85 GLN A CA 1
ATOM 713 C C . GLN A 1 85 ? 8.852 5.438 16.375 1 98.06 85 GLN A C 1
ATOM 715 O O . GLN A 1 85 ? 8.992 4.262 16.719 1 98.06 85 GLN A O 1
ATOM 720 N N . ILE A 1 86 ? 8.719 5.773 15.102 1 98 86 ILE A N 1
ATOM 721 C CA . ILE A 1 86 ? 8.633 4.773 14.047 1 98 86 ILE A CA 1
ATOM 722 C C . ILE A 1 86 ? 10.008 4.137 13.828 1 98 86 ILE A C 1
ATOM 724 O O . ILE A 1 86 ? 10.117 2.926 13.625 1 98 86 ILE A O 1
ATOM 728 N N . LEU A 1 87 ? 11.031 4.941 13.906 1 95.5 87 LEU A N 1
ATOM 729 C CA . LEU A 1 87 ? 12.375 4.395 13.781 1 95.5 87 LEU A CA 1
ATOM 730 C C . LEU A 1 87 ? 12.68 3.428 14.922 1 95.5 87 LEU A C 1
ATOM 732 O O . LEU A 1 87 ? 13.289 2.379 14.703 1 95.5 87 LEU A O 1
ATOM 736 N N . ASP A 1 88 ? 12.258 3.781 16.125 1 96.94 88 ASP A N 1
ATOM 737 C CA . ASP A 1 88 ? 12.398 2.877 17.25 1 96.94 88 ASP A CA 1
ATOM 738 C C . ASP A 1 88 ? 11.664 1.563 17 1 96.94 88 ASP A C 1
ATOM 740 O O . ASP A 1 88 ? 12.18 0.487 17.312 1 96.94 88 ASP A O 1
ATOM 744 N N . LEU A 1 89 ? 10.484 1.68 16.5 1 97.88 89 LEU A N 1
ATOM 745 C CA . LEU A 1 89 ? 9.688 0.504 16.172 1 97.88 89 LEU A CA 1
ATOM 746 C C . LEU A 1 89 ? 10.406 -0.375 15.148 1 97.88 89 LEU A C 1
ATOM 748 O O . LEU A 1 89 ? 10.461 -1.597 15.305 1 97.88 89 LEU A O 1
ATOM 752 N N . LEU A 1 90 ? 10.938 0.233 14.117 1 96.5 90 LEU A N 1
ATOM 753 C CA . LEU A 1 90 ? 11.648 -0.498 13.07 1 96.5 90 LEU A CA 1
ATOM 754 C C . LEU A 1 90 ? 12.867 -1.214 13.641 1 96.5 90 LEU A C 1
ATOM 756 O O . LEU A 1 90 ? 13.18 -2.338 13.242 1 96.5 90 LEU A O 1
ATOM 760 N N . GLU A 1 91 ? 13.539 -0.556 14.531 1 95.69 91 GLU A N 1
ATOM 761 C CA . GLU A 1 91 ? 14.68 -1.174 15.203 1 95.69 91 GLU A CA 1
ATOM 762 C C . GLU A 1 91 ? 14.25 -2.385 16.031 1 95.69 91 GLU A C 1
ATOM 764 O O . GLU A 1 91 ? 14.875 -3.443 15.953 1 95.69 91 GLU A O 1
ATOM 769 N N . GLN A 1 92 ? 13.203 -2.225 16.781 1 97.38 92 GLN A N 1
ATOM 770 C CA . GLN A 1 92 ? 12.688 -3.299 17.625 1 97.38 92 GLN A CA 1
ATOM 771 C C . GLN A 1 92 ? 12.281 -4.504 16.781 1 97.38 92 GLN A C 1
ATOM 773 O O . GLN A 1 92 ? 12.477 -5.652 17.188 1 97.38 92 GLN A O 1
ATOM 778 N N . ARG A 1 93 ? 11.805 -4.215 15.617 1 96.12 93 ARG A N 1
ATOM 779 C CA . ARG A 1 93 ? 11.312 -5.273 14.734 1 96.12 93 ARG A CA 1
ATOM 780 C C . ARG A 1 93 ? 12.43 -5.789 13.828 1 96.12 93 ARG A C 1
ATOM 782 O O . ARG A 1 93 ? 12.188 -6.633 12.961 1 96.12 93 ARG A O 1
ATOM 789 N N . LYS A 1 94 ? 13.602 -5.234 13.938 1 95 94 LYS A N 1
ATOM 790 C CA . LYS A 1 94 ? 14.773 -5.621 13.164 1 95 94 LYS A CA 1
ATOM 791 C C . LYS A 1 94 ? 14.516 -5.504 11.664 1 95 94 LYS A C 1
ATOM 793 O O . LYS A 1 94 ? 14.859 -6.406 10.898 1 95 94 LYS A O 1
ATOM 798 N N . ALA A 1 95 ? 13.766 -4.434 11.32 1 93.81 95 ALA A N 1
ATOM 799 C CA . ALA A 1 95 ? 13.523 -4.141 9.914 1 93.81 95 ALA A CA 1
ATOM 800 C C . ALA A 1 95 ? 14.781 -3.596 9.242 1 93.81 95 ALA A C 1
ATOM 802 O O . ALA A 1 95 ? 14.82 -2.434 8.836 1 93.81 95 ALA A O 1
ATOM 803 N N . THR A 1 96 ? 15.75 -4.406 8.977 1 90.38 96 THR A N 1
ATOM 804 C CA . THR A 1 96 ? 17.125 -4.051 8.633 1 90.38 96 THR A CA 1
ATOM 805 C C . THR A 1 96 ? 17.172 -3.365 7.266 1 90.38 96 THR A C 1
ATOM 807 O O . THR A 1 96 ? 17.922 -2.402 7.078 1 90.38 96 THR A O 1
ATOM 810 N N . THR A 1 97 ? 16.344 -3.799 6.352 1 85.88 97 THR A N 1
ATOM 811 C CA . THR A 1 97 ? 16.359 -3.223 5.012 1 85.88 97 THR A CA 1
ATOM 812 C C . THR A 1 97 ? 15.922 -1.761 5.047 1 85.88 97 THR A C 1
ATOM 814 O O . THR A 1 97 ? 16.594 -0.894 4.48 1 85.88 97 THR A O 1
ATOM 817 N N . LEU A 1 98 ? 14.891 -1.519 5.723 1 91.62 98 LEU A N 1
ATOM 818 C CA . LEU A 1 98 ? 14.383 -0.157 5.84 1 91.62 98 LEU A CA 1
ATOM 819 C C . LEU A 1 98 ? 15.367 0.731 6.59 1 91.62 98 LEU A C 1
ATOM 821 O O . LEU A 1 98 ? 15.617 1.868 6.184 1 91.62 98 LEU A O 1
ATOM 825 N N . LEU A 1 99 ? 15.906 0.179 7.688 1 90.81 99 LEU A N 1
ATOM 826 C CA . LEU A 1 99 ? 16.828 0.954 8.508 1 90.81 99 LEU A CA 1
ATOM 827 C C . LEU A 1 99 ? 18.078 1.326 7.719 1 90.81 99 LEU A C 1
ATOM 829 O O . LEU A 1 99 ? 18.578 2.451 7.82 1 90.81 99 LEU A O 1
ATOM 833 N N . LYS A 1 100 ? 18.531 0.387 6.949 1 86.5 100 LYS A N 1
ATOM 834 C CA . LYS A 1 100 ? 19.688 0.659 6.098 1 86.5 100 LYS A CA 1
ATOM 835 C C . LYS A 1 100 ? 19.375 1.734 5.062 1 86.5 100 LYS A C 1
ATOM 837 O O . LYS A 1 100 ? 20.219 2.588 4.77 1 86.5 100 LYS A O 1
ATOM 842 N N . TYR A 1 101 ? 18.234 1.689 4.605 1 86.56 101 TYR A N 1
ATOM 843 C CA . TYR A 1 101 ? 17.812 2.689 3.633 1 86.56 101 TYR A CA 1
ATOM 844 C C . TYR A 1 101 ? 17.812 4.082 4.25 1 86.56 101 TYR A C 1
ATOM 846 O O . TYR A 1 101 ? 18.375 5.02 3.688 1 86.56 101 TYR A O 1
ATOM 854 N N . PHE A 1 102 ? 17.188 4.262 5.414 1 90 102 PHE A N 1
ATOM 855 C CA . PHE A 1 102 ? 17.047 5.57 6.039 1 90 102 PHE A CA 1
ATOM 856 C C . PHE A 1 102 ? 18.391 6.113 6.473 1 90 102 PHE A C 1
ATOM 858 O O . PHE A 1 102 ? 18.625 7.324 6.453 1 90 102 PHE A O 1
ATOM 865 N N . ALA A 1 103 ? 19.297 5.223 6.789 1 84.19 103 ALA A N 1
ATOM 866 C CA . ALA A 1 103 ? 20.656 5.633 7.102 1 84.19 103 ALA A CA 1
ATOM 867 C C . ALA A 1 103 ? 21.375 6.16 5.859 1 84.19 103 ALA A C 1
ATOM 869 O O . ALA A 1 103 ? 22.047 7.191 5.91 1 84.19 103 ALA A O 1
ATOM 870 N N . TYR A 1 104 ? 21.203 5.469 4.836 1 78.5 104 TYR A N 1
ATOM 871 C CA . TYR A 1 104 ? 21.812 5.848 3.568 1 78.5 104 TYR A CA 1
ATOM 872 C C . TYR A 1 104 ? 21.234 7.152 3.047 1 78.5 104 TYR A C 1
ATOM 874 O O . TYR A 1 104 ? 21.969 8.039 2.604 1 78.5 104 TYR A O 1
ATOM 882 N N . TYR A 1 105 ? 20 7.285 3.139 1 77.25 105 TYR A N 1
ATOM 883 C CA . TYR A 1 105 ? 19.312 8.469 2.639 1 77.25 105 TYR A CA 1
ATOM 884 C C . TYR A 1 105 ? 19.75 9.711 3.41 1 77.25 105 TYR A C 1
ATOM 886 O O . TYR A 1 105 ? 19.844 10.805 2.84 1 77.25 105 TYR A O 1
ATOM 894 N N . LYS A 1 106 ? 19.906 9.609 4.625 1 73.44 106 LYS A N 1
ATOM 895 C CA . LYS A 1 106 ? 20.375 10.719 5.453 1 73.44 106 LYS A CA 1
ATOM 896 C C . LYS A 1 106 ? 21.734 11.219 4.977 1 73.44 106 LYS A C 1
ATOM 898 O O . LYS A 1 106 ? 21.969 12.43 4.898 1 73.44 106 LYS A O 1
ATOM 903 N N . ARG A 1 107 ? 22.594 10.406 4.73 1 67.38 107 ARG A N 1
ATOM 904 C CA . ARG A 1 107 ? 23.953 10.75 4.301 1 67.38 107 ARG A CA 1
ATOM 905 C C . ARG A 1 107 ? 23.922 11.602 3.037 1 67.38 107 ARG A C 1
ATOM 907 O O . ARG A 1 107 ? 24.734 12.516 2.883 1 67.38 107 ARG A O 1
ATOM 914 N N . LYS A 1 108 ? 22.938 11.289 2.363 1 65.12 108 LYS A N 1
ATOM 915 C CA . LYS A 1 108 ? 22.828 12.07 1.133 1 65.12 108 LYS A CA 1
ATOM 916 C C . LYS A 1 108 ? 22.281 13.461 1.413 1 65.12 108 LYS A C 1
ATOM 918 O O . LYS A 1 108 ? 22.625 14.422 0.725 1 65.12 108 LYS A O 1
ATOM 923 N N . HIS A 1 109 ? 21.5 13.531 2.602 1 65.56 109 HIS A N 1
ATOM 924 C CA . HIS A 1 109 ? 20.828 14.797 2.895 1 65.56 109 HIS A CA 1
ATOM 925 C C . HIS A 1 109 ? 21.281 15.359 4.242 1 65.56 109 HIS A C 1
ATOM 927 O O . HIS A 1 109 ? 20.797 16.406 4.68 1 65.56 109 HIS A O 1
ATOM 933 N N . LYS A 1 110 ? 22.688 15.391 4.625 1 63.78 110 LYS A N 1
ATOM 934 C CA . LYS A 1 110 ? 23.609 15.734 5.695 1 63.78 110 LYS A CA 1
ATOM 935 C C . LYS A 1 110 ? 22.922 16.547 6.785 1 63.78 110 LYS A C 1
ATOM 937 O O . LYS A 1 110 ? 22.953 17.781 6.773 1 63.78 110 LYS A O 1
ATOM 942 N N . THR A 1 111 ? 21.844 15.938 7.246 1 59.59 111 THR A N 1
ATOM 943 C CA . THR A 1 111 ? 21.375 16.625 8.445 1 59.59 111 THR A CA 1
ATOM 944 C C . THR A 1 111 ? 21.922 15.945 9.703 1 59.59 111 THR A C 1
ATOM 946 O O . THR A 1 111 ? 22.469 14.844 9.633 1 59.59 111 THR A O 1
ATOM 949 N N . GLU A 1 112 ? 22.078 16.609 10.828 1 58.88 112 GLU A N 1
ATOM 950 C CA . GLU A 1 112 ? 22.656 16.203 12.109 1 58.88 112 GLU A CA 1
ATOM 951 C C . GLU A 1 112 ? 22.062 14.875 12.57 1 58.88 112 GLU A C 1
ATOM 953 O O . GLU A 1 112 ? 22.641 14.188 13.414 1 58.88 112 GLU A O 1
ATOM 958 N N . SER A 1 113 ? 20.953 14.508 12 1 61.09 113 SER A N 1
ATOM 959 C CA . SER A 1 113 ? 20.312 13.305 12.516 1 61.09 113 SER A CA 1
ATOM 960 C C . SER A 1 113 ? 20.781 12.062 11.758 1 61.09 113 SER A C 1
ATOM 962 O O . SER A 1 113 ? 21.188 12.148 10.602 1 61.09 113 SER A O 1
ATOM 964 N N . GLN A 1 114 ? 20.891 10.977 12.5 1 62.56 114 GLN A N 1
ATOM 965 C CA . GLN A 1 114 ? 21.344 9.695 11.953 1 62.56 114 GLN A CA 1
ATOM 966 C C . GLN A 1 114 ? 20.406 9.211 10.852 1 62.56 114 GLN A C 1
ATOM 968 O O . GLN A 1 114 ? 20.844 8.555 9.906 1 62.56 114 GLN A O 1
ATOM 973 N N . TYR A 1 115 ? 19.125 9.547 10.914 1 73.94 115 TYR A N 1
ATOM 974 C CA . TYR A 1 115 ? 18.156 9.055 9.953 1 73.94 115 TYR A CA 1
ATOM 975 C C . TYR A 1 115 ? 17.266 10.188 9.445 1 73.94 115 TYR A C 1
ATOM 977 O O . TYR A 1 115 ? 16.984 11.141 10.18 1 73.94 115 TYR A O 1
ATOM 985 N N . GLN A 1 116 ? 16.953 10.227 8.18 1 85.12 116 GLN A N 1
ATOM 986 C CA . GLN A 1 116 ? 15.891 11.078 7.648 1 85.12 116 GLN A CA 1
ATOM 987 C C . GLN A 1 116 ? 14.656 10.25 7.297 1 85.12 116 GLN A C 1
ATOM 989 O O . GLN A 1 116 ? 14.656 9.523 6.301 1 85.12 116 GLN A O 1
ATOM 994 N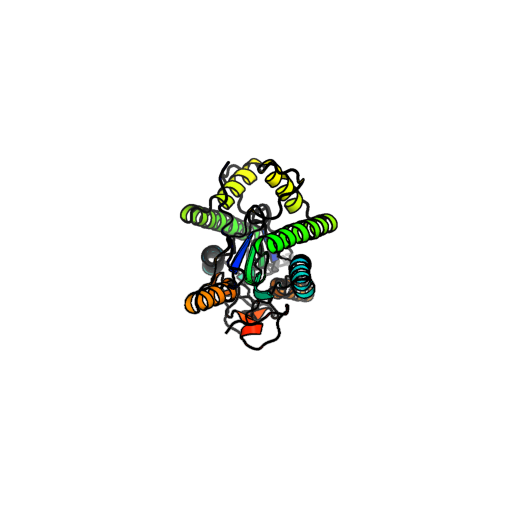 N . PHE A 1 117 ? 13.75 10.344 8.125 1 93.56 117 PHE A N 1
ATOM 995 C CA . PHE A 1 117 ? 12.547 9.539 7.941 1 93.56 117 PHE A CA 1
ATOM 996 C C . PHE A 1 117 ? 11.562 10.234 7.016 1 93.56 117 PHE A C 1
ATOM 998 O O . PHE A 1 117 ? 11.102 9.656 6.031 1 93.56 117 PHE A O 1
ATOM 1005 N N . TRP A 1 118 ? 11.25 11.469 7.348 1 95.69 118 TRP A N 1
ATOM 1006 C CA . TRP A 1 118 ? 10.336 12.25 6.516 1 95.69 118 TRP A CA 1
ATOM 1007 C C . TRP A 1 118 ? 11.102 13.055 5.473 1 95.69 118 TRP A C 1
ATOM 1009 O O . TRP A 1 118 ? 12.156 13.617 5.766 1 95.69 118 TRP A O 1
ATOM 1019 N N . GLN A 1 119 ? 10.523 13.156 4.254 1 92.62 119 GLN A N 1
ATOM 1020 C CA . GLN A 1 119 ? 10.977 14.188 3.32 1 92.62 119 GLN A CA 1
ATOM 1021 C C . GLN A 1 119 ? 10.797 15.578 3.91 1 92.62 119 GLN A C 1
ATOM 1023 O O . GLN A 1 119 ? 9.938 15.797 4.766 1 92.62 119 GLN A O 1
ATOM 1028 N N . GLU A 1 120 ? 11.602 16.469 3.389 1 89.5 120 GLU A N 1
ATOM 1029 C CA . GLU A 1 120 ? 11.484 17.844 3.846 1 89.5 120 GLU A CA 1
ATOM 1030 C C . GLU A 1 120 ? 10.156 18.453 3.398 1 89.5 120 GLU A C 1
ATOM 1032 O O . GLU A 1 120 ? 9.648 18.141 2.324 1 89.5 120 GLU A O 1
ATOM 1037 N N . GLY A 1 121 ? 9.672 19.297 4.266 1 88.75 121 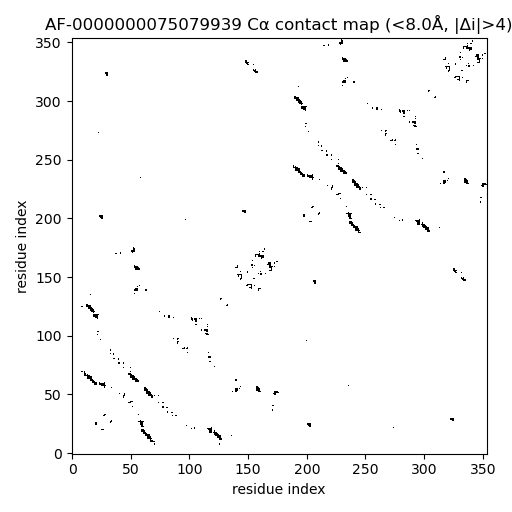GLY A N 1
ATOM 1038 C CA . GLY A 1 121 ? 8.477 20.047 3.918 1 88.75 121 GLY A CA 1
ATOM 1039 C C . GLY A 1 121 ? 7.195 19.266 4.121 1 88.75 121 GLY A C 1
ATOM 1040 O O . GLY A 1 121 ? 7.238 18.078 4.449 1 88.75 121 GLY A O 1
ATOM 1041 N N . SER A 1 122 ? 6.066 19.953 4.09 1 89.31 122 SER A N 1
ATOM 1042 C CA . SER A 1 122 ? 4.742 19.359 4.238 1 89.31 122 SER A CA 1
ATOM 1043 C C . SER A 1 122 ? 3.814 19.797 3.107 1 89.31 122 SER A C 1
ATOM 1045 O O . SER A 1 122 ? 2.637 19.422 3.094 1 89.31 122 SER A O 1
ATOM 1047 N N . HIS A 1 123 ? 4.215 20.594 2.254 1 89.75 123 HIS A N 1
ATOM 1048 C CA . HIS A 1 123 ? 3.486 21.078 1.084 1 89.75 123 HIS A CA 1
ATOM 1049 C C . HIS A 1 123 ? 2.137 21.672 1.479 1 89.75 123 HIS A C 1
ATOM 1051 O O . HIS A 1 123 ? 1.101 21.266 0.941 1 89.75 123 HIS A O 1
ATOM 1057 N N . PRO A 1 124 ? 2.197 22.641 2.314 1 92.69 124 PRO A N 1
ATOM 1058 C CA . PRO A 1 124 ? 0.934 23.203 2.797 1 92.69 124 PRO A CA 1
ATOM 1059 C C . PRO A 1 124 ? 0.175 23.969 1.714 1 92.69 124 PRO A C 1
ATOM 1061 O O . PRO A 1 124 ? 0.782 24.703 0.926 1 92.69 124 PRO A O 1
ATOM 1064 N N . GLU A 1 125 ? -1.112 23.672 1.61 1 94.38 125 GLU A N 1
ATOM 1065 C CA . GLU A 1 125 ? -2.035 24.406 0.754 1 94.38 125 GLU A CA 1
ATOM 1066 C C . GLU A 1 125 ? -3.197 24.984 1.56 1 94.38 125 GLU A C 1
ATOM 1068 O O . GLU A 1 125 ? -4.016 24.234 2.098 1 94.38 125 GLU A O 1
ATOM 1073 N N . GLU A 1 126 ? -3.244 26.312 1.603 1 94.12 126 GLU A N 1
ATOM 1074 C CA . GLU A 1 126 ? -4.328 26.969 2.332 1 94.12 126 GLU A CA 1
ATOM 1075 C C . GLU A 1 126 ? -5.668 26.766 1.627 1 94.12 126 GLU A C 1
ATOM 1077 O O . GLU A 1 126 ? -5.762 26.922 0.408 1 94.12 126 GLU A O 1
ATOM 1082 N N . ILE A 1 127 ? -6.648 26.422 2.393 1 95.56 127 ILE A N 1
ATOM 1083 C CA . ILE A 1 127 ? -7.992 26.25 1.853 1 95.56 127 ILE A CA 1
ATOM 1084 C C . ILE A 1 127 ? -8.828 27.5 2.139 1 95.56 127 ILE A C 1
ATOM 1086 O O . ILE A 1 127 ? -9.242 27.719 3.277 1 95.56 127 ILE A O 1
ATOM 1090 N N . HIS A 1 128 ? -9.195 28.188 1.057 1 91.5 128 HIS A N 1
ATOM 1091 C CA . HIS A 1 128 ? -9.742 29.516 1.288 1 91.5 128 HIS A CA 1
ATOM 1092 C C . HIS A 1 128 ? -11.219 29.562 0.915 1 91.5 128 HIS A C 1
ATOM 1094 O O . HIS A 1 128 ? -11.883 30.594 1.135 1 91.5 128 HIS A O 1
ATOM 1100 N N . ASP A 1 129 ? -11.719 28.484 0.298 1 91.56 129 ASP A N 1
ATOM 1101 C CA . ASP A 1 129 ? -13.141 28.484 -0.038 1 91.56 129 ASP A CA 1
ATOM 1102 C C . ASP A 1 129 ? -13.695 27.062 -0.045 1 91.56 129 ASP A C 1
ATOM 1104 O O . ASP A 1 129 ? -12.945 26.094 0.043 1 91.56 129 ASP A O 1
ATOM 1108 N N . ASP A 1 130 ? -14.969 27.094 -0.25 1 93 130 ASP A N 1
ATOM 1109 C CA . ASP A 1 130 ? -15.688 25.828 -0.123 1 93 130 ASP A CA 1
ATOM 1110 C C . ASP A 1 130 ? -15.375 24.891 -1.29 1 93 130 ASP A C 1
ATOM 1112 O O . ASP A 1 130 ? -15.344 23.672 -1.126 1 93 130 ASP A O 1
ATOM 1116 N N . THR A 1 131 ? -15.188 25.453 -2.4 1 95.81 131 THR A N 1
ATOM 1117 C CA . THR A 1 131 ? -14.875 24.641 -3.572 1 95.81 131 THR A CA 1
ATOM 1118 C C . THR A 1 131 ? -13.539 23.922 -3.387 1 95.81 131 THR A C 1
ATOM 1120 O O . THR A 1 131 ? -13.445 22.719 -3.629 1 95.81 131 THR A O 1
ATOM 1123 N N . MET A 1 132 ? -12.586 24.625 -2.916 1 95.81 132 MET A N 1
ATOM 1124 C CA . MET A 1 132 ? -11.273 24.031 -2.646 1 95.81 132 MET A CA 1
ATOM 1125 C C . MET A 1 132 ? -11.367 22.969 -1.554 1 95.81 132 MET A C 1
ATOM 1127 O O . MET A 1 132 ? -10.742 21.922 -1.648 1 95.81 132 MET A O 1
ATOM 1131 N N . LEU A 1 133 ? -12.156 23.281 -0.584 1 96.5 133 LEU A N 1
ATOM 1132 C CA . LEU A 1 133 ? -12.32 22.328 0.506 1 96.5 133 LEU A CA 1
ATOM 1133 C C . LEU A 1 133 ? -12.891 21.016 -0.008 1 96.5 133 LEU A C 1
ATOM 1135 O O . LEU A 1 133 ? -12.367 19.938 0.3 1 96.5 133 LEU A O 1
ATOM 1139 N N . ARG A 1 134 ? -13.891 21.125 -0.806 1 96.75 134 ARG A N 1
ATOM 1140 C CA . ARG A 1 134 ? -14.531 19.938 -1.35 1 96.75 134 ARG A CA 1
ATOM 1141 C C . ARG A 1 134 ? -13.57 19.141 -2.219 1 96.75 134 ARG A C 1
ATOM 1143 O O . ARG A 1 134 ? -13.531 17.906 -2.15 1 96.75 134 ARG A O 1
ATOM 1150 N N . GLN A 1 135 ? -12.852 19.812 -2.957 1 97.81 135 GLN A N 1
ATOM 1151 C CA . GLN A 1 135 ? -11.875 19.172 -3.828 1 97.81 135 GLN A CA 1
ATOM 1152 C C . GLN A 1 135 ? -10.836 18.406 -3.016 1 97.81 135 GLN A C 1
ATOM 1154 O O . GLN A 1 135 ? -10.484 17.266 -3.348 1 97.81 135 GLN A O 1
ATOM 1159 N N . ARG A 1 136 ? -10.328 18.984 -1.96 1 98 136 ARG A N 1
ATOM 1160 C CA . ARG A 1 136 ? -9.297 18.359 -1.145 1 98 136 ARG A CA 1
ATOM 1161 C C . ARG A 1 136 ? -9.875 17.188 -0.343 1 98 136 ARG A C 1
ATOM 1163 O O . ARG A 1 136 ? -9.211 16.156 -0.177 1 98 136 ARG A O 1
ATOM 1170 N N . LEU A 1 137 ? -11.086 17.359 0.124 1 98.19 137 LEU A N 1
ATOM 1171 C CA . LEU A 1 137 ? -11.75 16.25 0.8 1 98.19 137 LEU A CA 1
ATOM 1172 C C . LEU A 1 137 ? -11.898 15.047 -0.138 1 98.19 137 LEU A C 1
ATOM 1174 O O . LEU A 1 137 ? -11.586 13.914 0.239 1 98.19 137 LEU A O 1
ATOM 1178 N N . ASP A 1 138 ? -12.344 15.344 -1.349 1 98.25 138 ASP A N 1
ATOM 1179 C CA . ASP A 1 138 ? -12.508 14.297 -2.352 1 98.25 138 ASP A CA 1
ATOM 1180 C C . ASP A 1 138 ? -11.172 13.625 -2.664 1 98.25 138 ASP A C 1
ATOM 1182 O O . ASP A 1 138 ? -11.109 12.398 -2.791 1 98.25 138 ASP A O 1
ATOM 1186 N N . TYR A 1 139 ? -10.18 14.461 -2.768 1 98.5 139 TYR A N 1
ATOM 1187 C CA . TYR A 1 139 ? -8.844 13.945 -3.061 1 98.5 139 TYR A CA 1
ATOM 1188 C C . TYR A 1 139 ? -8.367 13.008 -1.956 1 98.5 139 TYR A C 1
ATOM 1190 O O . TYR A 1 139 ? -7.902 11.906 -2.23 1 98.5 139 TYR A O 1
ATOM 1198 N N . ILE A 1 140 ? -8.547 13.43 -0.767 1 98.69 140 ILE A N 1
ATOM 1199 C CA . ILE A 1 140 ? -8.109 12.672 0.4 1 98.69 140 ILE A CA 1
ATOM 1200 C C . ILE A 1 140 ? -8.852 11.344 0.466 1 98.69 140 ILE A C 1
ATOM 1202 O O . ILE A 1 140 ? -8.234 10.281 0.559 1 98.69 140 ILE A O 1
ATOM 1206 N N . HIS A 1 141 ? -10.133 11.391 0.35 1 98.75 141 HIS A N 1
ATOM 1207 C CA . HIS A 1 141 ? -10.953 10.211 0.605 1 98.75 141 HIS A CA 1
ATOM 1208 C C . HIS A 1 141 ? -10.914 9.242 -0.573 1 98.75 141 HIS A C 1
ATOM 1210 O O . HIS A 1 141 ? -10.992 8.031 -0.387 1 98.75 141 HIS A O 1
ATOM 1216 N N . ASN A 1 142 ? -10.688 9.742 -1.762 1 98.75 142 ASN A N 1
ATOM 1217 C CA . ASN A 1 142 ? -10.734 8.891 -2.941 1 98.75 142 ASN A CA 1
ATOM 1218 C C . ASN A 1 142 ? -9.336 8.414 -3.344 1 98.75 142 ASN A C 1
ATOM 1220 O O . ASN A 1 142 ? -9.188 7.645 -4.293 1 98.75 142 ASN A O 1
ATOM 1224 N N . ASN A 1 143 ? -8.352 8.828 -2.604 1 98.75 143 ASN A N 1
ATOM 1225 C CA . ASN A 1 143 ? -6.992 8.43 -2.947 1 98.75 143 ASN A CA 1
ATOM 1226 C C . ASN A 1 143 ? -6.859 6.914 -3.057 1 98.75 143 ASN A C 1
ATOM 1228 O O . ASN A 1 143 ? -6.363 6.398 -4.059 1 98.75 143 ASN A O 1
ATOM 1232 N N . PRO A 1 144 ? -7.34 6.09 -2.066 1 98.88 144 PRO A N 1
ATOM 1233 C CA . PRO A 1 144 ? -7.238 4.633 -2.186 1 98.88 144 PRO A CA 1
ATOM 1234 C C . PRO A 1 144 ? -8.047 4.078 -3.355 1 98.88 144 PRO A C 1
ATOM 1236 O O . PRO A 1 144 ? -7.68 3.049 -3.93 1 98.88 144 PRO A O 1
ATOM 1239 N N . VAL A 1 145 ? -9.148 4.719 -3.666 1 98.88 145 VAL A N 1
ATOM 1240 C CA . VAL A 1 145 ? -9.961 4.316 -4.809 1 98.88 145 VAL A CA 1
ATOM 1241 C C . VAL A 1 145 ? -9.172 4.535 -6.1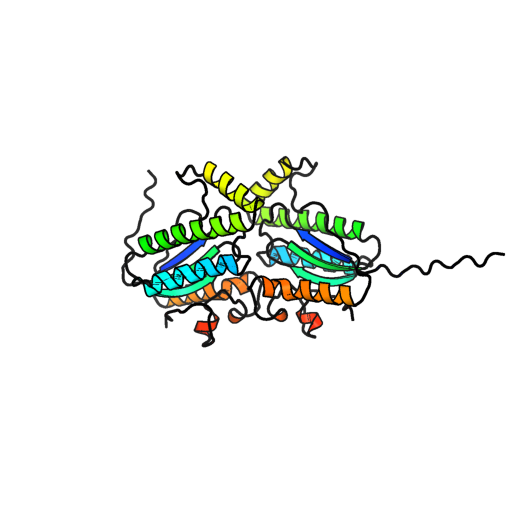02 1 98.88 145 VAL A C 1
ATOM 1243 O O . VAL A 1 145 ? -9.133 3.654 -6.965 1 98.88 145 VAL A O 1
ATOM 1246 N N . LYS A 1 146 ? -8.547 5.688 -6.191 1 98.38 146 LYS A N 1
ATOM 1247 C CA . LYS A 1 146 ? -7.75 6.02 -7.371 1 98.38 146 LYS A CA 1
ATOM 1248 C C . LYS A 1 146 ? -6.582 5.055 -7.539 1 98.38 146 LYS A C 1
ATOM 1250 O O . LYS A 1 146 ? -6.195 4.734 -8.664 1 98.38 146 LYS A O 1
ATOM 1255 N N . ARG A 1 147 ? -6.016 4.582 -6.461 1 98.12 147 ARG A N 1
ATOM 1256 C CA . ARG A 1 147 ? -4.941 3.596 -6.492 1 98.12 147 ARG A CA 1
ATOM 1257 C C . ARG A 1 147 ? -5.457 2.234 -6.949 1 98.12 147 ARG A C 1
ATOM 1259 O O . ARG A 1 147 ? -4.672 1.348 -7.285 1 98.12 147 ARG A O 1
ATOM 1266 N N . GLY A 1 148 ? -6.758 2.041 -6.867 1 98.44 148 GLY A N 1
ATOM 1267 C CA . GLY A 1 148 ? -7.375 0.779 -7.25 1 98.44 148 GLY A CA 1
ATOM 1268 C C . GLY A 1 148 ? -7.492 -0.199 -6.094 1 98.44 148 GLY A C 1
ATOM 1269 O O . GLY A 1 148 ? -7.906 -1.344 -6.285 1 98.44 148 GLY A O 1
ATOM 1270 N N . TYR A 1 149 ? -7.23 0.196 -4.875 1 98.75 149 TYR A N 1
ATOM 1271 C CA . TYR A 1 149 ? -7.188 -0.698 -3.725 1 98.75 149 TYR A CA 1
ATOM 1272 C C . TYR A 1 149 ? -8.594 -1.12 -3.312 1 98.75 149 TYR A C 1
ATOM 1274 O O . TYR A 1 149 ? -8.812 -2.271 -2.928 1 98.75 149 TYR A O 1
ATOM 1282 N N . VAL A 1 150 ? -9.516 -0.15 -3.393 1 98.75 150 VAL A N 1
ATOM 1283 C CA . VAL A 1 150 ? -10.883 -0.348 -2.93 1 98.75 150 VAL A CA 1
ATOM 1284 C C . VAL A 1 150 ? -11.859 0.301 -3.908 1 98.75 150 VAL A C 1
ATOM 1286 O O . VAL A 1 150 ? -11.477 1.183 -4.684 1 98.75 150 VAL A O 1
ATOM 1289 N N . ASP A 1 151 ? -13.133 -0.087 -3.785 1 98.12 151 ASP A N 1
ATOM 1290 C CA . ASP A 1 151 ? -14.156 0.489 -4.652 1 98.12 151 ASP A CA 1
ATOM 1291 C C . ASP A 1 151 ? -14.758 1.745 -4.027 1 98.12 151 ASP A C 1
ATOM 1293 O O . ASP A 1 151 ? -15.125 2.682 -4.738 1 98.12 151 ASP A O 1
ATOM 1297 N N . LEU A 1 152 ? -14.867 1.724 -2.732 1 98.62 152 LEU A N 1
ATOM 1298 C CA . LEU A 1 152 ? -15.469 2.828 -1.99 1 98.62 152 LEU A CA 1
ATOM 1299 C C . LEU A 1 152 ? -14.477 3.412 -0.992 1 98.62 152 LEU A C 1
ATOM 1301 O O . LEU A 1 152 ? -13.727 2.672 -0.347 1 98.62 152 LEU A O 1
ATOM 1305 N N . PRO A 1 153 ? -14.523 4.719 -0.9 1 98.69 153 PRO A N 1
ATOM 1306 C CA . PRO A 1 153 ? -13.602 5.34 0.051 1 98.69 153 PRO A CA 1
ATOM 1307 C C . PRO A 1 153 ? -13.734 4.773 1.462 1 98.69 153 PRO A C 1
ATOM 1309 O O . PRO A 1 153 ? -12.734 4.641 2.176 1 98.69 153 PRO A O 1
ATOM 1312 N N . GLU A 1 154 ? -14.93 4.371 1.855 1 98.56 154 GLU A N 1
ATOM 1313 C CA . GLU A 1 154 ? -15.227 3.912 3.211 1 98.56 154 GLU A CA 1
ATOM 1314 C C . GLU A 1 154 ? -14.594 2.549 3.48 1 98.56 154 GLU A C 1
ATOM 1316 O O . GLU A 1 154 ? -14.492 2.125 4.633 1 98.56 154 GLU A O 1
ATOM 1321 N N . HIS A 1 155 ? -14.219 1.852 2.438 1 98.62 155 HIS A N 1
ATOM 1322 C CA . HIS A 1 155 ? -13.617 0.534 2.611 1 98.62 155 HIS A CA 1
ATOM 1323 C C . HIS A 1 155 ? -12.172 0.646 3.078 1 98.62 155 HIS A C 1
ATOM 1325 O O . HIS A 1 155 ? -11.594 -0.331 3.561 1 98.62 155 HIS A O 1
ATOM 1331 N N . TRP A 1 156 ? -11.562 1.755 2.889 1 98.81 156 TRP A N 1
ATOM 1332 C CA . TRP A 1 156 ? -10.203 1.98 3.359 1 98.81 156 TRP A CA 1
ATOM 1333 C C . TRP A 1 156 ? -10.195 2.443 4.812 1 98.81 156 TRP A C 1
ATOM 1335 O O . TRP A 1 156 ? -10.734 3.506 5.133 1 98.81 156 TRP A O 1
ATOM 1345 N N . ARG A 1 157 ? -9.555 1.772 5.637 1 98.56 157 ARG A N 1
ATOM 1346 C CA . ARG A 1 157 ? -9.703 1.986 7.07 1 98.56 157 ARG A CA 1
ATOM 1347 C C . ARG A 1 157 ? -8.922 3.221 7.52 1 98.56 157 ARG A C 1
ATOM 1349 O O . ARG A 1 157 ? -9.375 3.955 8.406 1 98.56 157 ARG A O 1
ATOM 1356 N N . TYR A 1 158 ? -7.793 3.445 6.934 1 98.75 158 TYR A N 1
ATOM 1357 C CA . TYR A 1 158 ? -6.895 4.496 7.391 1 98.75 158 TYR A CA 1
ATOM 1358 C C . TYR A 1 158 ? -7.242 5.832 6.738 1 98.75 158 TYR A C 1
ATOM 1360 O O . TYR A 1 158 ? -6.371 6.496 6.172 1 98.75 158 TYR A O 1
ATOM 1368 N N . SER A 1 159 ? -8.508 6.172 6.902 1 98.75 159 SER A N 1
ATOM 1369 C CA . SER A 1 159 ? -9.008 7.41 6.316 1 98.75 159 SER A CA 1
ATOM 1370 C C . SER A 1 159 ? -10.203 7.945 7.098 1 98.75 159 SER A C 1
ATOM 1372 O O . SER A 1 159 ? -10.852 7.199 7.84 1 98.75 159 SER A O 1
ATOM 1374 N N . SER A 1 160 ? -10.508 9.211 6.887 1 98.44 160 SER A N 1
ATOM 1375 C CA . SER A 1 160 ? -11.648 9.844 7.535 1 98.44 160 SER A CA 1
ATOM 1376 C C . SER A 1 160 ? -12.906 9.719 6.68 1 98.44 160 SER A C 1
ATOM 1378 O O . SER A 1 160 ? -13.922 10.375 6.953 1 98.44 160 SER A O 1
ATOM 1380 N N . ALA A 1 161 ? -12.891 8.961 5.641 1 98.44 161 ALA A N 1
ATOM 1381 C CA . ALA A 1 161 ? -14.023 8.812 4.734 1 98.44 161 ALA A CA 1
ATOM 1382 C C . ALA A 1 161 ? -15.266 8.328 5.484 1 98.44 161 ALA A C 1
ATOM 1384 O O . ALA A 1 161 ? -16.375 8.836 5.262 1 98.44 161 ALA A O 1
ATOM 1385 N N . ARG A 1 162 ? -15.062 7.41 6.379 1 97.88 162 ARG A N 1
ATOM 1386 C CA . ARG A 1 162 ? -16.188 6.855 7.121 1 97.88 162 ARG A CA 1
ATOM 1387 C C . ARG A 1 162 ? -16.844 7.914 8 1 97.88 162 ARG A C 1
ATOM 1389 O O . ARG A 1 162 ? -18.078 7.953 8.133 1 97.88 162 ARG A O 1
ATOM 1396 N N . ALA A 1 163 ? -16.031 8.703 8.609 1 97.19 163 ALA A N 1
ATOM 1397 C CA . ALA A 1 163 ? -16.578 9.773 9.438 1 97.19 163 ALA A CA 1
ATOM 1398 C C . ALA A 1 163 ? -17.5 10.688 8.617 1 97.19 163 ALA A C 1
ATOM 1400 O O . ALA A 1 163 ? -18.578 11.055 9.062 1 97.19 163 ALA A O 1
ATOM 1401 N N . TYR A 1 164 ? -17.094 11.008 7.453 1 97.25 164 TYR A N 1
ATOM 1402 C CA . TYR A 1 164 ? -17.859 11.883 6.578 1 97.25 164 TYR A CA 1
ATOM 1403 C C . TYR A 1 164 ? -19.094 11.172 6.035 1 97.25 164 TYR A C 1
ATOM 1405 O O . TYR A 1 164 ? -20.047 11.82 5.594 1 97.25 164 TYR A O 1
ATOM 1413 N N . ALA A 1 165 ? -19.078 9.883 6.105 1 96.62 165 ALA A N 1
ATOM 1414 C CA . ALA A 1 165 ? -20.234 9.086 5.695 1 96.62 165 ALA A CA 1
ATOM 1415 C C . ALA A 1 165 ? -21.156 8.797 6.883 1 96.62 165 ALA A C 1
ATOM 1417 O O . ALA A 1 165 ? -22.125 8.062 6.754 1 96.62 165 ALA A O 1
ATOM 1418 N N . GLY A 1 166 ? -20.781 9.32 8.062 1 95.25 166 GLY A N 1
ATOM 1419 C CA . GLY A 1 166 ? -21.594 9.141 9.258 1 95.25 166 GLY A CA 1
ATOM 1420 C C . GLY A 1 166 ? -21.328 7.82 9.953 1 95.25 166 GLY A C 1
ATOM 1421 O O . GLY A 1 166 ? -22.172 7.328 10.703 1 95.25 166 GLY A O 1
ATOM 1422 N N . GLU A 1 167 ? -20.219 7.238 9.594 1 94.31 167 GLU A N 1
ATOM 1423 C CA . GLU A 1 167 ? -19.828 5.969 10.203 1 94.31 167 GLU A CA 1
ATOM 1424 C C . GLU A 1 167 ? -18.688 6.168 11.195 1 94.31 167 GLU A C 1
ATOM 1426 O O . GLU A 1 167 ? -18.109 7.254 11.273 1 94.31 167 GLU A O 1
ATOM 1431 N N . GLY A 1 168 ? -18.359 5.145 11.961 1 89.94 168 GLY A N 1
ATOM 1432 C CA . GLY A 1 168 ? -17.25 5.215 12.906 1 89.94 168 GLY A CA 1
ATOM 1433 C C . GLY A 1 168 ? -15.898 5.289 12.227 1 89.94 168 GLY A C 1
ATOM 1434 O O . GLY A 1 168 ? -15.68 4.645 11.203 1 89.94 168 GLY A O 1
ATOM 1435 N N . SER A 1 169 ? -15.086 6.188 12.789 1 88.5 169 SER A N 1
ATOM 1436 C CA . SER A 1 169 ? -13.727 6.305 12.258 1 88.5 169 SER A CA 1
ATOM 1437 C C . SER A 1 169 ? -12.688 5.988 13.32 1 88.5 169 SER A C 1
ATOM 1439 O O . SER A 1 169 ? -12.992 5.949 14.516 1 88.5 169 SER A O 1
ATOM 1441 N N . LEU A 1 170 ? -11.492 5.777 12.875 1 94 170 LEU A N 1
ATOM 1442 C CA . LEU A 1 170 ? -10.422 5.355 13.766 1 94 170 LEU A CA 1
ATOM 1443 C C . LEU A 1 170 ? -9.898 6.527 14.586 1 94 170 LEU A C 1
ATOM 1445 O O . LEU A 1 170 ? -9.445 6.344 15.719 1 94 170 LEU A O 1
ATOM 1449 N N . LEU A 1 171 ? -9.945 7.754 14.016 1 95.31 171 LEU A N 1
ATOM 1450 C CA . LEU A 1 171 ? -9.5 8.984 14.664 1 95.31 171 LEU A CA 1
ATOM 1451 C C . LEU A 1 171 ? -10.664 9.938 14.883 1 95.31 171 LEU A C 1
ATOM 1453 O O . LEU A 1 171 ? -11.539 10.07 14.016 1 95.31 171 LEU A O 1
ATOM 1457 N N . PRO A 1 172 ? -10.648 10.586 16.078 1 94.81 172 PRO A N 1
ATOM 1458 C CA . PRO A 1 172 ? -11.57 11.711 16.172 1 94.81 172 PRO A CA 1
ATOM 1459 C C . PRO A 1 172 ? -11.219 12.859 15.234 1 94.81 172 PRO A C 1
ATOM 1461 O O . PRO A 1 172 ? -10.039 13.203 15.094 1 94.81 172 PRO A O 1
ATOM 1464 N N . ILE A 1 173 ? -12.211 13.352 14.508 1 96.69 173 ILE A N 1
ATOM 1465 C CA . ILE A 1 173 ? -11.977 14.5 13.633 1 96.69 173 ILE A CA 1
ATOM 1466 C C . ILE A 1 173 ? -13.062 15.547 13.852 1 96.69 173 ILE A C 1
ATOM 1468 O O . ILE A 1 173 ? -14.125 15.25 14.398 1 96.69 173 ILE A O 1
ATOM 1472 N N . VAL A 1 174 ? -12.719 16.766 13.523 1 95.44 174 VAL A N 1
ATOM 1473 C CA . VAL A 1 174 ? -13.695 17.844 13.453 1 95.44 174 VAL A CA 1
ATOM 1474 C C . VAL A 1 174 ? -14.156 18.031 12.008 1 95.44 174 VAL A C 1
ATOM 1476 O O . VAL A 1 174 ? -13.398 18.516 11.164 1 95.44 174 VAL A O 1
ATOM 1479 N N . LEU A 1 175 ? -15.375 17.672 11.742 1 94.75 175 LEU A N 1
ATOM 1480 C CA . LEU A 1 175 ? -15.883 17.703 10.375 1 94.75 175 LEU A CA 1
ATOM 1481 C C . LEU A 1 175 ? -15.977 19.125 9.852 1 94.75 175 LEU A C 1
ATOM 1483 O O . LEU A 1 175 ? -16.297 20.047 10.609 1 94.75 175 LEU A O 1
ATOM 1487 N N . LEU A 1 176 ? -15.664 19.203 8.586 1 89.12 176 LEU A N 1
ATOM 1488 C CA . LEU A 1 176 ? -15.891 20.469 7.902 1 89.12 176 LEU A CA 1
ATOM 1489 C C . LEU A 1 176 ? -17.078 20.375 6.953 1 89.12 176 LEU A C 1
ATOM 1491 O O . LEU A 1 176 ? -17.297 19.328 6.32 1 89.12 176 LEU A O 1
ATOM 1495 N N . HIS A 1 177 ? -18.047 21.328 7.047 1 73.31 177 HIS A N 1
ATOM 1496 C CA . HIS A 1 177 ? -19.203 21.391 6.164 1 73.31 177 HIS A CA 1
ATOM 1497 C C . HIS A 1 177 ? -19.141 22.625 5.266 1 73.31 177 HIS A C 1
ATOM 1499 O O . HIS A 1 177 ? -18.578 23.641 5.645 1 73.31 177 HIS A O 1
ATOM 1505 N N . MET B 1 1 ? 5.93 -61.406 -16.672 1 29.05 1 MET B N 1
ATOM 1506 C CA . MET B 1 1 ? 5.629 -60.188 -17.469 1 29.05 1 MET B CA 1
ATOM 1507 C C . MET B 1 1 ? 5.242 -59.031 -16.562 1 29.05 1 MET B C 1
ATOM 1509 O O . MET B 1 1 ? 4.188 -59.062 -15.93 1 29.05 1 MET B O 1
ATOM 1513 N N . GLY B 1 2 ? 6.027 -58.406 -15.742 1 32.78 2 GLY B N 1
ATOM 1514 C CA . GLY B 1 2 ? 5.844 -57.656 -14.508 1 32.78 2 GLY B CA 1
ATOM 1515 C C . GLY B 1 2 ? 5.012 -56.406 -14.688 1 32.78 2 GLY B C 1
ATOM 1516 O O . GLY B 1 2 ? 5.074 -55.781 -15.734 1 32.78 2 GLY B O 1
ATOM 1517 N N . ARG B 1 3 ? 3.699 -56.312 -14.188 1 36.5 3 ARG B N 1
ATOM 1518 C CA . ARG B 1 3 ? 2.67 -55.281 -14.188 1 36.5 3 ARG B CA 1
ATOM 1519 C C . ARG B 1 3 ? 3.281 -53.906 -13.961 1 36.5 3 ARG B C 1
ATOM 1521 O O . ARG B 1 3 ? 3.936 -53.656 -12.945 1 36.5 3 ARG B O 1
ATOM 1528 N N . SER B 1 4 ? 3.887 -53.25 -14.977 1 33.16 4 SER B N 1
ATOM 1529 C CA . SE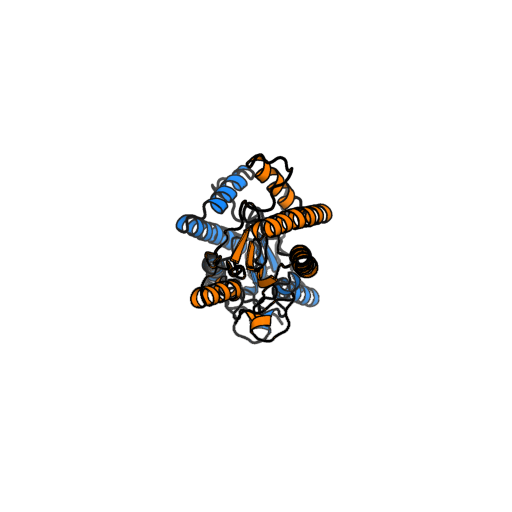R B 1 4 ? 4.5 -51.938 -15.016 1 33.16 4 SER B CA 1
ATOM 1530 C C . SER B 1 4 ? 3.645 -50.906 -14.289 1 33.16 4 SER B C 1
ATOM 1532 O O . SER B 1 4 ? 2.432 -50.812 -14.5 1 33.16 4 SER B O 1
ATOM 1534 N N . ARG B 1 5 ? 3.789 -50.656 -13 1 35.25 5 ARG B N 1
ATOM 1535 C CA . ARG B 1 5 ? 3.088 -49.75 -12.117 1 35.25 5 ARG B CA 1
ATOM 1536 C C . ARG B 1 5 ? 2.818 -48.406 -12.812 1 35.25 5 ARG B C 1
ATOM 1538 O O . ARG B 1 5 ? 3.742 -47.781 -13.32 1 35.25 5 ARG B O 1
ATOM 1545 N N . TYR B 1 6 ? 1.811 -48.25 -13.695 1 32.16 6 TYR B N 1
ATOM 1546 C CA . TYR B 1 6 ? 1.25 -47.062 -14.297 1 32.16 6 TYR B CA 1
ATOM 1547 C C . TYR B 1 6 ? 1.4 -45.844 -13.375 1 32.16 6 TYR B C 1
ATOM 1549 O O . TYR B 1 6 ? 0.966 -45.875 -12.219 1 32.16 6 TYR B O 1
ATOM 1557 N N . LYS B 1 7 ? 2.516 -45.281 -13.297 1 36 7 LYS B N 1
ATOM 1558 C CA . LYS B 1 7 ? 2.805 -44.031 -12.633 1 36 7 LYS B CA 1
ATOM 1559 C C . LYS B 1 7 ? 1.661 -43.031 -12.82 1 36 7 LYS B C 1
ATOM 1561 O O . LYS B 1 7 ? 1.326 -42.656 -13.953 1 36 7 LYS B O 1
ATOM 1566 N N . ILE B 1 8 ? 0.483 -43.25 -12.289 1 38.97 8 ILE B N 1
ATOM 1567 C CA . ILE B 1 8 ? -0.558 -42.25 -12.219 1 38.97 8 ILE B CA 1
ATOM 1568 C C . ILE B 1 8 ? 0.073 -40.844 -12.305 1 38.97 8 ILE B C 1
ATOM 1570 O O . ILE B 1 8 ? 0.986 -40.531 -11.539 1 38.97 8 ILE B O 1
ATOM 1574 N N . LEU B 1 9 ? 0.256 -40.344 -13.414 1 36.69 9 LEU B N 1
ATOM 1575 C CA . LEU B 1 9 ? 0.622 -38.969 -13.695 1 36.69 9 LEU B CA 1
ATOM 1576 C C . LEU B 1 9 ? 0.113 -38.031 -12.594 1 36.69 9 LEU B C 1
ATOM 1578 O O . LEU B 1 9 ? -1.098 -37.906 -12.406 1 36.69 9 LEU B O 1
ATOM 1582 N N . ASN B 1 10 ? 0.449 -38.156 -11.25 1 42.69 10 ASN B N 1
ATOM 1583 C CA . ASN B 1 10 ? 0.168 -37.344 -10.086 1 42.69 10 ASN B CA 1
ATOM 1584 C C . ASN B 1 10 ? -0.23 -35.906 -10.484 1 42.69 10 ASN B C 1
ATOM 1586 O O . ASN B 1 10 ? 0.537 -35.219 -11.148 1 42.69 10 ASN B O 1
ATOM 1590 N N 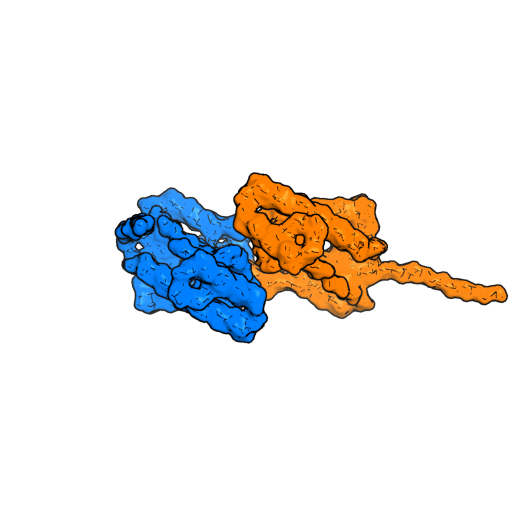. GLU B 1 11 ? -1.421 -35.625 -10.938 1 52.62 11 GLU B N 1
ATOM 1591 C CA . GLU B 1 11 ? -1.989 -34.281 -11.094 1 52.62 11 GLU B CA 1
ATOM 1592 C C . GLU B 1 11 ? -1.323 -33.312 -10.156 1 52.62 11 GLU B C 1
ATOM 1594 O O . GLU B 1 11 ? -1.179 -33.562 -8.961 1 52.62 11 GLU B O 1
ATOM 1599 N N . SER B 1 12 ? -0.344 -32.375 -10.609 1 70.81 12 SER B N 1
ATOM 1600 C CA . SER B 1 12 ? 0.646 -31.531 -9.953 1 70.81 12 SER B CA 1
ATOM 1601 C C . SER B 1 12 ? 0.002 -30.656 -8.883 1 70.81 12 SER B C 1
ATOM 1603 O O . SER B 1 12 ? -1.121 -30.188 -9.055 1 70.81 12 SER B O 1
ATOM 1605 N N . TYR B 1 13 ? 0.221 -30.953 -7.543 1 87.12 13 TYR B N 1
ATOM 1606 C CA . TYR B 1 13 ? -0.155 -30.141 -6.391 1 87.12 13 TYR B CA 1
ATOM 1607 C C . TYR B 1 13 ? -0.013 -28.656 -6.699 1 87.12 13 TYR B C 1
ATOM 1609 O O . TYR B 1 13 ? 0.86 -28.25 -7.477 1 87.12 13 TYR B O 1
ATOM 1617 N N . PRO B 1 14 ? -1.071 -27.984 -6.246 1 95 14 PRO B N 1
ATOM 1618 C CA . PRO B 1 14 ? -0.886 -26.531 -6.359 1 95 14 PRO B CA 1
ATOM 1619 C C . PRO B 1 14 ? 0.273 -26.016 -5.508 1 95 14 PRO B C 1
ATOM 1621 O O . PRO B 1 14 ? 0.672 -26.672 -4.543 1 95 14 PRO B O 1
ATOM 1624 N N . TYR B 1 15 ? 0.815 -24.922 -5.926 1 96.38 15 TYR B N 1
ATOM 1625 C CA . TYR B 1 15 ? 1.915 -24.281 -5.207 1 96.38 15 TYR B CA 1
ATOM 1626 C C . TYR B 1 15 ? 1.539 -22.875 -4.773 1 96.38 15 TYR B C 1
ATOM 1628 O O . TYR B 1 15 ? 0.907 -22.125 -5.531 1 96.38 15 TYR B O 1
ATOM 1636 N N . PHE B 1 16 ? 1.91 -22.562 -3.553 1 97.56 16 PHE B N 1
ATOM 1637 C CA . PHE B 1 16 ? 1.879 -21.188 -3.055 1 97.56 16 PHE B CA 1
ATOM 1638 C C . PHE B 1 16 ? 3.172 -20.469 -3.398 1 97.56 16 PHE B C 1
ATOM 1640 O O . PHE B 1 16 ? 4.266 -20.984 -3.174 1 97.56 16 PHE B O 1
ATOM 1647 N N . HIS B 1 17 ? 3.029 -19.234 -3.992 1 97.88 17 HIS B N 1
ATOM 1648 C CA . HIS B 1 17 ? 4.184 -18.438 -4.395 1 97.88 17 HIS B CA 1
ATOM 1649 C C . HIS B 1 17 ? 4.141 -17.047 -3.773 1 97.88 17 HIS B C 1
ATOM 1651 O O . HIS B 1 17 ? 3.061 -16.5 -3.551 1 97.88 17 HIS B O 1
ATOM 1657 N N . THR B 1 18 ? 5.32 -16.531 -3.533 1 98.12 18 THR B N 1
ATOM 1658 C CA . THR B 1 18 ? 5.539 -15.133 -3.195 1 98.12 18 THR B CA 1
ATOM 1659 C C . THR B 1 18 ? 6.52 -14.492 -4.168 1 98.12 18 THR B C 1
ATOM 1661 O O . THR B 1 18 ? 7.625 -15 -4.371 1 98.12 18 THR B O 1
ATOM 1664 N N . LEU B 1 19 ? 6.098 -13.484 -4.844 1 98.25 19 LEU B N 1
ATOM 1665 C CA . LEU B 1 19 ? 6.992 -12.664 -5.645 1 98.25 19 LEU B CA 1
ATOM 1666 C C . LEU B 1 19 ? 7.125 -11.266 -5.051 1 98.25 19 LEU B C 1
ATOM 1668 O O . LEU B 1 19 ? 6.117 -10.602 -4.789 1 98.25 19 LEU B O 1
ATOM 1672 N N . THR B 1 20 ? 8.32 -10.844 -4.844 1 97 20 THR B N 1
ATOM 1673 C CA . THR B 1 20 ? 8.578 -9.57 -4.176 1 97 20 THR B CA 1
ATOM 1674 C C . THR B 1 20 ? 9.398 -8.648 -5.074 1 97 20 THR B C 1
ATOM 1676 O O . THR B 1 20 ? 10.352 -9.086 -5.719 1 97 20 THR B O 1
ATOM 1679 N N . VAL B 1 21 ? 9.008 -7.422 -5.109 1 96.62 21 VAL B N 1
ATOM 1680 C CA . VAL B 1 21 ? 9.789 -6.41 -5.824 1 96.62 21 VAL B CA 1
ATOM 1681 C C . VAL B 1 21 ? 11.125 -6.199 -5.121 1 96.62 21 VAL B C 1
ATOM 1683 O O . VAL B 1 21 ? 11.188 -6.156 -3.891 1 96.62 21 VAL B O 1
ATOM 1686 N N . ALA B 1 22 ? 12.164 -6.062 -5.875 1 92.75 22 ALA B N 1
ATOM 1687 C CA . ALA B 1 22 ? 13.492 -5.824 -5.312 1 92.75 22 ALA B CA 1
ATOM 1688 C C . ALA B 1 22 ? 13.477 -4.625 -4.367 1 92.75 22 ALA B C 1
ATOM 1690 O O . ALA B 1 22 ? 12.891 -3.586 -4.68 1 92.75 22 ALA B O 1
ATOM 1691 N N . GLY B 1 23 ? 14.062 -4.855 -3.172 1 89.88 23 GLY B N 1
ATOM 1692 C CA . GLY B 1 23 ? 14.125 -3.793 -2.182 1 89.88 23 GLY B CA 1
ATOM 1693 C C . GLY B 1 23 ? 12.773 -3.436 -1.601 1 89.88 23 GLY B C 1
ATOM 1694 O O . GLY B 1 23 ? 12.617 -2.385 -0.975 1 89.88 23 GLY B O 1
ATOM 1695 N N . TRP B 1 24 ? 11.766 -4.133 -1.936 1 93.62 24 TRP B N 1
ATOM 1696 C CA . TRP B 1 24 ? 10.414 -3.93 -1.437 1 93.62 24 TRP B CA 1
ATOM 1697 C C . TRP B 1 24 ? 9.867 -2.574 -1.875 1 93.62 24 TRP B C 1
ATOM 1699 O O . TRP B 1 24 ? 9.141 -1.918 -1.126 1 93.62 24 TRP B O 1
ATOM 1709 N N . GLN B 1 25 ? 10.336 -2.115 -3.029 1 94.69 25 GLN B N 1
ATOM 1710 C CA . GLN B 1 25 ? 9.852 -0.845 -3.559 1 94.69 25 GLN B CA 1
ATOM 1711 C C . GLN B 1 25 ? 8.367 -0.925 -3.906 1 94.69 25 GLN B C 1
ATOM 1713 O O . GLN B 1 25 ? 7.91 -1.918 -4.477 1 94.69 25 GLN B O 1
ATOM 1718 N N . PRO B 1 26 ? 7.605 0.097 -3.5 1 97 26 PRO B N 1
ATOM 1719 C CA . PRO B 1 26 ? 6.16 0.081 -3.729 1 97 26 PRO B CA 1
ATOM 1720 C C . PRO B 1 26 ? 5.785 0.399 -5.176 1 97 26 PRO B C 1
ATOM 1722 O O . PRO B 1 26 ? 5.379 1.523 -5.477 1 97 26 PRO B O 1
ATOM 1725 N N . VAL B 1 27 ? 5.73 -0.542 -6.016 1 97.75 27 VAL B N 1
ATOM 1726 C CA . VAL B 1 27 ? 5.496 -0.357 -7.441 1 97.75 27 VAL B CA 1
ATOM 1727 C C . VAL B 1 27 ? 4.023 -0.594 -7.762 1 97.75 27 VAL B C 1
ATOM 1729 O O . VAL B 1 27 ? 3.473 0.021 -8.68 1 97.75 27 VAL B O 1
ATOM 1732 N N . PHE B 1 28 ? 3.359 -1.428 -7.016 1 98.56 28 PHE B N 1
ATOM 1733 C CA . PHE B 1 28 ? 1.974 -1.792 -7.285 1 98.56 28 PHE B CA 1
ATOM 1734 C C . PHE B 1 28 ? 1.017 -0.836 -6.582 1 98.56 28 PHE B C 1
ATOM 1736 O O . PHE B 1 28 ? 0.098 -1.271 -5.883 1 98.56 28 PHE B O 1
ATOM 1743 N N . THR B 1 29 ? 1.238 0.468 -6.816 1 97.56 29 THR B N 1
ATOM 1744 C CA . THR B 1 29 ? 0.46 1.522 -6.18 1 97.56 29 THR B CA 1
ATOM 1745 C C . THR B 1 29 ? -0.359 2.293 -7.211 1 97.56 29 THR B C 1
ATOM 1747 O O . THR B 1 29 ? -0.939 3.334 -6.898 1 97.56 29 THR B O 1
ATOM 1750 N N . ARG B 1 30 ? -0.386 1.787 -8.398 1 96.12 30 ARG B N 1
ATOM 1751 C CA . ARG B 1 30 ? -1.2 2.332 -9.484 1 96.12 30 ARG B CA 1
ATOM 1752 C C . ARG B 1 30 ? -1.884 1.218 -10.266 1 96.12 30 ARG B C 1
ATOM 1754 O O . ARG B 1 30 ? -1.298 0.154 -10.484 1 96.12 30 ARG B O 1
ATOM 1761 N N . PRO B 1 31 ? -3.035 1.518 -10.789 1 98.12 31 PRO B N 1
ATOM 1762 C CA . PRO B 1 31 ? -3.775 0.482 -11.516 1 98.12 31 PRO B CA 1
ATOM 1763 C C . PRO B 1 31 ? -3.006 -0.058 -12.719 1 98.12 31 PRO B C 1
ATOM 1765 O O . PRO B 1 31 ? -3.066 -1.256 -13.008 1 98.12 31 PRO B O 1
ATOM 1768 N N . ASP B 1 32 ? -2.221 0.784 -13.352 1 98.25 32 ASP B N 1
ATOM 1769 C CA . ASP B 1 32 ? -1.543 0.38 -14.578 1 98.25 32 ASP B CA 1
ATOM 1770 C C . ASP B 1 32 ? -0.512 -0.712 -14.305 1 98.25 32 ASP B C 1
ATOM 1772 O O . ASP B 1 32 ? -0.398 -1.673 -15.07 1 98.25 32 ASP B O 1
ATOM 1776 N N . SER B 1 33 ? 0.249 -0.564 -13.258 1 98.38 33 SER B N 1
ATOM 1777 C CA . SER B 1 33 ? 1.265 -1.566 -12.961 1 98.38 33 SER B CA 1
ATOM 1778 C C . SER B 1 33 ? 0.629 -2.889 -12.547 1 98.38 33 SER B C 1
ATOM 1780 O O . SER B 1 33 ? 1.115 -3.961 -12.914 1 98.38 33 SER B O 1
ATOM 1782 N N . VAL B 1 34 ? -0.488 -2.863 -11.867 1 98.69 34 VAL B N 1
ATOM 1783 C CA . VAL B 1 34 ? -1.189 -4.07 -11.445 1 98.69 34 VAL B CA 1
ATOM 1784 C C . VAL B 1 34 ? -1.812 -4.754 -12.664 1 98.69 34 VAL B C 1
ATOM 1786 O O . VAL B 1 34 ? -1.801 -5.984 -12.766 1 98.69 34 VAL B O 1
ATOM 1789 N N . GLN B 1 35 ? -2.297 -3.908 -13.508 1 98.62 35 GLN B N 1
ATOM 1790 C CA . GLN B 1 35 ? -2.914 -4.453 -14.711 1 98.62 35 GLN B CA 1
ATOM 1791 C C . GLN B 1 35 ? -1.921 -5.289 -15.508 1 98.62 35 GLN B C 1
ATOM 1793 O O . GLN B 1 35 ? -2.299 -6.285 -16.125 1 98.62 35 GLN B O 1
ATOM 1798 N N . LEU B 1 36 ? -0.675 -4.91 -15.539 1 98.75 36 LEU B N 1
ATOM 1799 C CA . LEU B 1 36 ? 0.355 -5.656 -16.25 1 98.75 36 LEU B CA 1
ATOM 1800 C C . LEU B 1 36 ? 0.539 -7.043 -15.648 1 98.75 36 LEU B C 1
ATOM 1802 O O . LEU B 1 36 ? 0.786 -8.016 -16.375 1 98.75 36 LEU B O 1
ATOM 1806 N N . LEU B 1 37 ? 0.445 -7.18 -14.297 1 98.81 37 LEU B N 1
ATOM 1807 C CA . LEU B 1 37 ? 0.452 -8.484 -13.648 1 98.81 37 LEU B CA 1
ATOM 1808 C C . LEU B 1 37 ? -0.74 -9.32 -14.094 1 98.81 37 LEU B C 1
ATOM 1810 O O . LEU B 1 37 ? -0.581 -10.492 -14.453 1 98.81 37 LEU B O 1
ATOM 1814 N N . PHE B 1 38 ? -1.885 -8.68 -14.086 1 98.69 38 PHE B N 1
ATOM 1815 C CA . PHE B 1 38 ? -3.129 -9.375 -14.406 1 98.69 38 PHE B CA 1
ATOM 1816 C C . PHE B 1 38 ? -3.121 -9.859 -15.852 1 98.69 38 PHE B C 1
ATOM 1818 O O . PHE B 1 38 ? -3.477 -11.008 -16.125 1 98.69 38 PHE B O 1
ATOM 1825 N N . ASP B 1 39 ? -2.666 -8.977 -16.734 1 98.56 39 ASP B N 1
ATOM 1826 C CA . ASP B 1 39 ? -2.564 -9.359 -18.141 1 98.56 39 ASP B CA 1
ATOM 1827 C C . ASP B 1 39 ? -1.658 -10.57 -18.312 1 98.56 39 ASP B C 1
ATOM 1829 O O . ASP B 1 39 ? -1.943 -11.453 -19.125 1 98.56 39 ASP B O 1
ATOM 1833 N N . SER B 1 40 ? -0.61 -10.586 -17.578 1 98.62 40 SER B N 1
ATOM 1834 C CA . SER B 1 40 ? 0.339 -11.695 -17.672 1 98.62 40 SER B CA 1
ATOM 1835 C C . SER B 1 40 ? -0.272 -12.992 -17.156 1 98.62 40 SER B C 1
ATOM 1837 O O . SER B 1 40 ? -0.103 -14.047 -17.766 1 98.62 40 SER B O 1
ATOM 1839 N N . PHE B 1 41 ? -1.024 -12.969 -16.062 1 98.44 41 PHE B N 1
ATOM 1840 C CA . PHE B 1 41 ? -1.719 -14.141 -15.539 1 98.44 41 PHE B CA 1
ATOM 1841 C C . PHE B 1 41 ? -2.74 -14.648 -16.547 1 98.44 41 PHE B C 1
ATOM 1843 O O . PHE B 1 41 ? -2.855 -15.859 -16.766 1 98.44 41 PHE B O 1
ATOM 1850 N N . ILE B 1 42 ? -3.484 -13.734 -17.125 1 98.25 42 ILE B N 1
ATOM 1851 C CA . ILE B 1 42 ? -4.492 -14.094 -18.109 1 98.25 42 ILE B CA 1
ATOM 1852 C C . ILE B 1 42 ? -3.826 -14.789 -19.297 1 98.25 42 ILE B C 1
ATOM 1854 O O . ILE B 1 42 ? -4.297 -15.836 -19.75 1 98.25 42 ILE B O 1
ATOM 1858 N N . TRP B 1 43 ? -2.707 -14.234 -19.75 1 98.12 43 TRP B N 1
ATOM 1859 C CA . TRP B 1 43 ? -1.979 -14.812 -20.875 1 98.12 43 TRP B CA 1
ATOM 1860 C C . TRP B 1 43 ? -1.523 -16.234 -20.547 1 98.12 43 TRP B C 1
ATOM 1862 O O . TRP B 1 43 ? -1.686 -17.141 -21.359 1 98.12 43 TRP B O 1
ATOM 1872 N N . LEU B 1 44 ? -0.952 -16.453 -19.391 1 97.44 44 LEU B N 1
ATOM 1873 C CA . LEU B 1 44 ? -0.48 -17.766 -19 1 97.44 44 LEU B CA 1
ATOM 1874 C C . LEU B 1 44 ? -1.625 -18.781 -19 1 97.44 44 LEU B C 1
ATOM 1876 O O . LEU B 1 44 ? -1.476 -19.906 -19.484 1 97.44 44 LEU B O 1
ATOM 1880 N N . GLN B 1 45 ? -2.74 -18.406 -18.438 1 97 45 GLN B N 1
ATOM 1881 C CA . GLN B 1 45 ? -3.889 -19.297 -18.328 1 97 45 GLN B CA 1
ATOM 1882 C C . GLN B 1 45 ? -4.457 -19.625 -19.703 1 97 45 GLN B C 1
ATOM 1884 O O . GLN B 1 45 ? -4.922 -20.734 -19.953 1 97 45 GLN B O 1
ATOM 1889 N N . ASP B 1 46 ? -4.375 -18.656 -20.594 1 97.5 46 ASP B N 1
ATOM 1890 C CA . ASP B 1 46 ? -4.957 -18.812 -21.922 1 97.5 46 ASP B CA 1
ATOM 1891 C C . ASP B 1 46 ? -4.027 -19.609 -22.844 1 97.5 46 ASP B C 1
ATOM 1893 O O . ASP B 1 46 ? -4.484 -20.25 -23.781 1 97.5 46 ASP B O 1
ATOM 1897 N N . ASN B 1 47 ? -2.693 -19.625 -22.547 1 97.62 47 ASN B N 1
ATOM 1898 C CA . ASN B 1 47 ? -1.738 -20.109 -23.531 1 97.62 47 ASN B CA 1
ATOM 1899 C C . ASN B 1 47 ? -0.954 -21.312 -23.016 1 97.62 47 ASN B C 1
ATOM 1901 O O . ASN B 1 47 ? -0.159 -21.906 -23.734 1 97.62 47 ASN B O 1
ATOM 1905 N N . THR B 1 48 ? -1.209 -21.594 -21.781 1 96.31 48 THR B N 1
ATOM 1906 C CA . THR B 1 48 ? -0.57 -22.766 -21.188 1 96.31 48 THR B CA 1
ATOM 1907 C C . THR B 1 48 ? -1.55 -23.5 -20.281 1 96.31 48 THR B C 1
ATOM 1909 O O . THR B 1 48 ? -2.742 -23.188 -20.25 1 96.31 48 THR B O 1
ATOM 1912 N N . ASP B 1 49 ? -1.05 -24.578 -19.531 1 95.19 49 ASP B N 1
ATOM 1913 C CA . ASP B 1 49 ? -1.897 -25.312 -18.609 1 95.19 49 ASP B CA 1
ATOM 1914 C C . ASP B 1 49 ? -1.836 -24.719 -17.203 1 95.19 49 ASP B C 1
ATOM 1916 O O . ASP B 1 49 ? -2.258 -25.359 -16.234 1 95.19 49 ASP B O 1
ATOM 1920 N N . PHE B 1 50 ? -1.288 -23.516 -17.172 1 95.62 50 PHE B N 1
ATOM 1921 C CA . PHE B 1 50 ? -1.235 -22.781 -15.922 1 95.62 50 PHE B CA 1
ATOM 1922 C C . PHE B 1 50 ? -2.639 -22.469 -15.414 1 95.62 50 PHE B C 1
ATOM 1924 O O . PHE B 1 50 ? -3.486 -22 -16.188 1 95.62 50 PHE B O 1
ATOM 1931 N N . ARG B 1 51 ? -2.863 -22.766 -14.164 1 96.69 51 ARG B N 1
ATOM 1932 C CA . ARG B 1 51 ? -4.141 -22.438 -13.531 1 96.69 51 ARG B CA 1
ATOM 1933 C C . ARG B 1 51 ? -3.93 -21.609 -12.266 1 96.69 51 ARG B C 1
ATOM 1935 O O . ARG B 1 51 ? -3.283 -22.062 -11.32 1 96.69 51 ARG B O 1
ATOM 1942 N N . LEU B 1 52 ? -4.48 -20.453 -12.305 1 97.56 52 LEU B N 1
ATOM 1943 C CA . LEU B 1 52 ? -4.461 -19.594 -11.125 1 97.56 52 LEU B CA 1
ATOM 1944 C C . LEU B 1 52 ? -5.641 -19.906 -10.211 1 97.56 52 LEU B C 1
ATOM 1946 O O . LEU B 1 52 ? -6.785 -19.953 -10.664 1 97.56 52 LEU B O 1
ATOM 1950 N N . HIS B 1 53 ? -5.391 -20.062 -8.922 1 97.88 53 HIS B N 1
ATOM 1951 C CA . HIS B 1 53 ? -6.453 -20.484 -8.016 1 97.88 53 HIS B CA 1
ATOM 1952 C C . HIS B 1 53 ? -6.785 -19.375 -7.02 1 97.88 53 HIS B C 1
ATOM 1954 O O . HIS B 1 53 ? -7.941 -19.219 -6.617 1 97.88 53 HIS B O 1
ATOM 1960 N N . ALA B 1 54 ? -5.789 -18.594 -6.602 1 98.62 54 ALA B N 1
ATOM 1961 C CA . ALA B 1 54 ? -5.949 -17.484 -5.664 1 98.62 54 ALA B CA 1
ATOM 1962 C C . ALA B 1 54 ? -4.805 -16.484 -5.789 1 98.62 54 ALA B C 1
ATOM 1964 O O . ALA B 1 54 ? -3.715 -16.844 -6.246 1 98.62 54 ALA B O 1
ATOM 1965 N N . TYR B 1 55 ? -5.098 -15.289 -5.43 1 98.81 55 TYR B N 1
ATOM 1966 C CA . TYR B 1 55 ? -4.047 -14.273 -5.469 1 98.81 55 TYR B CA 1
ATOM 1967 C C . TYR B 1 55 ? -4.395 -13.086 -4.578 1 98.81 55 TYR B C 1
ATOM 1969 O O . TYR B 1 55 ? -5.562 -12.883 -4.242 1 98.81 55 TYR B O 1
ATOM 1977 N N . VAL B 1 56 ? -3.422 -12.383 -4.168 1 98.88 56 VAL B N 1
ATOM 1978 C CA . VAL B 1 56 ? -3.496 -11.031 -3.613 1 98.88 56 VAL B CA 1
ATOM 1979 C C . VAL B 1 56 ? -2.281 -10.227 -4.062 1 98.88 56 VAL B C 1
ATOM 1981 O O . VAL B 1 56 ? -1.163 -10.742 -4.105 1 98.88 56 VAL B O 1
ATOM 1984 N N . VAL B 1 57 ? -2.486 -9.031 -4.508 1 98.88 57 VAL B N 1
ATOM 1985 C CA . VAL B 1 57 ? -1.424 -8.086 -4.844 1 98.88 57 VAL B CA 1
ATOM 1986 C C . VAL B 1 57 ? -1.413 -6.941 -3.836 1 98.88 57 VAL B C 1
ATOM 1988 O O . VAL B 1 57 ? -2.438 -6.293 -3.611 1 98.88 57 VAL B O 1
ATOM 1991 N N . LEU B 1 58 ? -0.292 -6.789 -3.199 1 98.75 58 LEU B N 1
ATOM 1992 C CA . LEU B 1 58 ? -0.08 -5.672 -2.289 1 98.75 58 LEU B CA 1
ATOM 1993 C C . LEU B 1 58 ? 0.86 -4.641 -2.904 1 98.75 58 LEU B C 1
ATOM 1995 O O . LEU B 1 58 ? 1.033 -4.602 -4.125 1 98.75 58 LEU B O 1
ATOM 1999 N N . GLU B 1 59 ? 1.382 -3.713 -2.211 1 98.19 59 GLU B N 1
ATOM 2000 C CA . GLU B 1 59 ? 2.045 -2.547 -2.785 1 98.19 59 GLU B CA 1
ATOM 2001 C C . GLU B 1 59 ? 3.383 -2.926 -3.412 1 98.19 59 GLU B C 1
ATOM 2003 O O . GLU B 1 59 ? 3.893 -2.213 -4.277 1 98.19 59 GLU B O 1
ATOM 2008 N N . ASN B 1 60 ? 3.959 -4.117 -2.922 1 97.88 60 ASN B N 1
ATOM 2009 C CA . ASN B 1 60 ? 5.305 -4.414 -3.406 1 97.88 60 ASN B CA 1
ATOM 2010 C C . ASN B 1 60 ? 5.535 -5.914 -3.541 1 97.88 60 ASN B C 1
ATOM 2012 O O . ASN B 1 60 ? 6.676 -6.363 -3.67 1 97.88 60 ASN B O 1
ATOM 2016 N N . HIS B 1 61 ? 4.5 -6.676 -3.379 1 98.5 61 HIS B N 1
ATOM 2017 C CA . HIS B 1 61 ? 4.586 -8.117 -3.555 1 98.5 61 HIS B CA 1
ATOM 2018 C C . HIS B 1 61 ? 3.217 -8.719 -3.848 1 98.5 61 HIS B C 1
ATOM 2020 O O . HIS B 1 61 ? 2.201 -8.031 -3.771 1 98.5 61 HIS B O 1
ATOM 2026 N N . LEU B 1 62 ? 3.266 -9.961 -4.254 1 98.75 62 LEU B N 1
ATOM 2027 C CA . LEU B 1 62 ? 2.025 -10.703 -4.441 1 98.75 62 LEU B CA 1
ATOM 2028 C C . LEU B 1 62 ? 2.184 -12.148 -3.973 1 98.75 62 LEU B C 1
ATOM 2030 O O . LEU B 1 62 ? 3.289 -12.688 -3.986 1 98.75 62 LEU B O 1
ATOM 2034 N N . HIS B 1 63 ? 1.107 -12.648 -3.529 1 98.75 63 HIS B N 1
ATOM 2035 C CA . HIS B 1 63 ? 0.938 -14.07 -3.246 1 98.75 63 HIS B CA 1
ATOM 2036 C C . HIS B 1 63 ? -0.078 -14.703 -4.191 1 98.75 63 HIS B C 1
ATOM 2038 O O . HIS B 1 63 ? -1.097 -14.086 -4.516 1 98.75 63 HIS B O 1
ATOM 2044 N N . PHE B 1 64 ? 0.22 -15.93 -4.547 1 98.44 64 PHE B N 1
ATOM 2045 C CA . PHE B 1 64 ? -0.788 -16.625 -5.34 1 98.44 64 PHE B CA 1
ATOM 2046 C C . PHE B 1 64 ? -0.622 -18.125 -5.23 1 98.44 64 PHE B C 1
ATOM 2048 O O . PHE B 1 64 ? 0.429 -18.609 -4.805 1 98.44 64 PHE B O 1
ATOM 2055 N N . ILE B 1 65 ? -1.685 -18.844 -5.5 1 97.88 65 ILE B N 1
ATOM 2056 C CA . ILE B 1 65 ? -1.713 -20.297 -5.641 1 97.88 65 ILE B CA 1
ATOM 2057 C C . ILE B 1 65 ? -1.992 -20.672 -7.094 1 97.88 65 ILE B C 1
ATOM 2059 O O . ILE B 1 65 ? -2.926 -20.141 -7.707 1 97.88 65 ILE B O 1
ATOM 2063 N N . ALA B 1 66 ? -1.13 -21.562 -7.605 1 97.12 66 ALA B N 1
ATOM 2064 C CA . ALA B 1 66 ? -1.312 -21.984 -8.992 1 97.12 66 ALA B CA 1
ATOM 2065 C C . ALA B 1 66 ? -0.904 -23.438 -9.18 1 97.12 66 ALA B C 1
ATOM 2067 O O . ALA B 1 66 ? -0.176 -24 -8.352 1 97.12 66 ALA B O 1
ATOM 2068 N N . SER B 1 67 ? -1.43 -24.016 -10.148 1 95.44 67 SER B N 1
ATOM 2069 C CA . SER B 1 67 ? -1.06 -25.359 -10.578 1 95.44 67 SER B CA 1
ATOM 2070 C C . SER B 1 67 ? -0.755 -25.391 -12.078 1 95.44 67 SER B C 1
ATOM 2072 O O . SER B 1 67 ? -0.999 -24.406 -12.781 1 95.44 67 SER B O 1
ATOM 2074 N N . GLY B 1 68 ? -0.24 -26.469 -12.5 1 92.12 68 GLY B N 1
ATOM 2075 C CA . GLY B 1 68 ? 0.142 -26.672 -13.891 1 92.12 68 GLY B CA 1
ATOM 2076 C C . GLY B 1 68 ? 1.483 -27.359 -14.047 1 92.12 68 GLY B C 1
ATOM 2077 O O . GLY B 1 68 ? 2.197 -27.578 -13.062 1 92.12 68 GLY B O 1
ATOM 2078 N N . SER B 1 69 ? 1.816 -27.688 -15.281 1 88.06 69 SER B N 1
ATOM 2079 C CA . SER B 1 69 ? 3.102 -28.312 -15.578 1 88.06 69 SER B CA 1
ATOM 2080 C C . SER B 1 69 ? 4.207 -27.266 -15.719 1 88.06 69 SER B C 1
ATOM 2082 O O . SER B 1 69 ? 3.926 -26.078 -15.852 1 88.06 69 SER B O 1
ATOM 2084 N N . GLN B 1 70 ? 5.418 -27.516 -15.477 1 88.06 70 GLN B N 1
ATOM 2085 C CA . GLN B 1 70 ? 6.57 -26.641 -15.641 1 88.06 70 GLN B CA 1
ATOM 2086 C C . GLN B 1 70 ? 6.422 -25.375 -14.797 1 88.06 70 GLN B C 1
ATOM 2088 O O . GLN B 1 70 ? 6.613 -24.266 -15.297 1 88.06 70 GLN B O 1
ATOM 2093 N N . HIS B 1 71 ? 5.988 -25.516 -13.594 1 87.75 71 HIS B N 1
ATOM 2094 C CA . HIS B 1 71 ? 5.668 -24.422 -12.688 1 87.75 71 HIS B CA 1
ATOM 2095 C C . HIS B 1 71 ? 6.82 -23.422 -12.602 1 87.75 71 HIS B C 1
ATOM 2097 O O . HIS B 1 71 ? 6.613 -22.219 -12.773 1 87.75 71 HIS B O 1
ATOM 2103 N N . SER B 1 72 ? 7.961 -23.969 -12.422 1 89.88 72 SER B N 1
ATOM 2104 C CA . SER B 1 72 ? 9.133 -23.109 -12.297 1 89.88 72 SER B CA 1
ATOM 2105 C C . SER B 1 72 ? 9.359 -22.281 -13.555 1 89.88 72 SER B C 1
ATOM 2107 O O . SER B 1 72 ? 9.664 -21.078 -13.469 1 89.88 72 SER B O 1
ATOM 2109 N N . LYS B 1 73 ? 9.211 -22.922 -14.68 1 93.12 73 LYS B N 1
ATOM 2110 C CA . LYS B 1 73 ? 9.391 -22.234 -15.953 1 93.12 73 LYS B CA 1
ATOM 2111 C C . LYS B 1 73 ? 8.344 -21.141 -16.141 1 93.12 73 LYS B C 1
ATOM 2113 O O . LYS B 1 73 ? 8.664 -20.031 -16.594 1 93.12 73 LYS B O 1
ATOM 2118 N N . ARG B 1 74 ? 7.113 -21.422 -15.836 1 95.44 74 ARG B N 1
ATOM 2119 C CA . ARG B 1 74 ? 6.023 -20.453 -15.984 1 95.44 74 ARG B CA 1
ATOM 2120 C C . ARG B 1 74 ? 6.23 -19.25 -15.086 1 95.44 74 ARG B C 1
ATOM 2122 O O . ARG B 1 74 ? 5.984 -18.109 -15.492 1 95.44 74 ARG B O 1
ATOM 2129 N N . ILE B 1 75 ? 6.734 -19.484 -13.883 1 96.12 75 ILE B N 1
ATOM 2130 C CA . ILE B 1 75 ? 6.977 -18.406 -12.938 1 96.12 75 ILE B CA 1
ATOM 2131 C C . ILE B 1 75 ? 8.125 -17.531 -13.445 1 96.12 75 ILE B C 1
ATOM 2133 O O . ILE B 1 75 ? 8.055 -16.297 -13.359 1 96.12 75 ILE B O 1
ATOM 2137 N N . GLN B 1 76 ? 9.102 -18.156 -13.945 1 94.38 76 GLN B N 1
ATOM 2138 C CA . GLN B 1 76 ? 10.227 -17.406 -14.516 1 94.38 76 GLN B CA 1
ATOM 2139 C C . GLN B 1 76 ? 9.773 -16.547 -15.695 1 94.38 76 GLN B C 1
ATOM 2141 O O . GLN B 1 76 ? 10.18 -15.391 -15.812 1 94.38 76 GLN B O 1
ATOM 2146 N N . GLN B 1 77 ? 8.961 -17.141 -16.547 1 95.62 77 GLN B N 1
ATOM 2147 C CA . GLN B 1 77 ? 8.406 -16.391 -17.672 1 95.62 77 GLN B CA 1
ATOM 2148 C C . GLN B 1 77 ? 7.582 -15.203 -17.188 1 95.62 77 GLN B C 1
ATOM 2150 O O . GLN B 1 77 ? 7.707 -14.102 -17.719 1 95.62 77 GLN B O 1
ATOM 2155 N N . PHE B 1 78 ? 6.781 -15.438 -16.25 1 97.88 78 PHE B N 1
ATOM 2156 C CA . PHE B 1 78 ? 5.953 -14.391 -15.664 1 97.88 78 PHE B CA 1
ATOM 2157 C C . PHE B 1 78 ? 6.816 -13.258 -15.133 1 97.88 78 PHE B C 1
ATOM 2159 O O . PHE B 1 78 ? 6.582 -12.086 -15.461 1 97.88 78 PHE B O 1
ATOM 2166 N N . LYS B 1 79 ? 7.793 -13.555 -14.352 1 96.94 79 LYS B N 1
ATOM 2167 C CA . LYS B 1 79 ? 8.672 -12.562 -13.742 1 96.94 79 LYS B CA 1
ATOM 2168 C C . LYS B 1 79 ? 9.438 -11.773 -14.805 1 96.94 79 LYS B C 1
ATOM 2170 O O . LYS B 1 79 ? 9.531 -10.547 -14.727 1 96.94 79 LYS B O 1
ATOM 2175 N N . SER B 1 80 ? 9.945 -12.484 -15.773 1 95.25 80 SER B N 1
ATOM 2176 C CA . SER B 1 80 ? 10.727 -11.836 -16.812 1 95.25 80 SER B CA 1
ATOM 2177 C C . SER B 1 80 ? 9.867 -10.875 -17.641 1 95.25 80 SER B C 1
ATOM 2179 O O . SER B 1 80 ? 10.25 -9.727 -17.859 1 95.25 80 SER B O 1
ATOM 2181 N N . PHE B 1 81 ? 8.742 -11.367 -18.031 1 97.25 81 PHE B N 1
ATOM 2182 C CA . PHE B 1 81 ? 7.852 -10.578 -18.859 1 97.25 81 PHE B CA 1
ATOM 2183 C C . PHE B 1 81 ? 7.352 -9.352 -18.109 1 97.25 81 PHE B C 1
ATOM 2185 O O . PHE B 1 81 ? 7.422 -8.227 -18.609 1 97.25 81 PHE B O 1
ATOM 2192 N N . THR B 1 82 ? 6.844 -9.516 -16.875 1 98.12 82 THR B N 1
ATOM 2193 C CA . THR B 1 82 ? 6.266 -8.414 -16.109 1 98.12 82 THR B CA 1
ATOM 2194 C C . THR B 1 82 ? 7.344 -7.414 -15.695 1 98.12 82 THR B C 1
ATOM 2196 O O . THR B 1 82 ? 7.098 -6.203 -15.664 1 98.12 82 THR B O 1
ATOM 2199 N N . ALA B 1 83 ? 8.555 -7.895 -15.391 1 96.56 83 ALA B N 1
ATOM 2200 C CA . ALA B 1 83 ? 9.656 -6.988 -15.078 1 96.56 83 ALA B CA 1
ATOM 2201 C C . ALA B 1 83 ? 9.914 -6.023 -16.234 1 96.56 83 ALA B C 1
ATOM 2203 O O . ALA B 1 83 ? 9.984 -4.809 -16.031 1 96.56 83 ALA B O 1
ATOM 2204 N N . ARG B 1 84 ? 9.969 -6.594 -17.406 1 96.06 84 ARG B N 1
ATOM 2205 C CA . ARG B 1 84 ? 10.234 -5.777 -18.578 1 96.06 84 ARG B CA 1
ATOM 2206 C C . ARG B 1 84 ? 9.117 -4.77 -18.812 1 96.06 84 ARG B C 1
ATOM 2208 O O . ARG B 1 84 ? 9.375 -3.584 -19.031 1 96.06 84 ARG B O 1
ATOM 2215 N N . GLN B 1 85 ? 7.867 -5.199 -18.766 1 98 85 GLN B N 1
ATOM 2216 C CA . GLN B 1 85 ? 6.723 -4.336 -19.031 1 98 85 GLN B CA 1
ATOM 2217 C C . GLN B 1 85 ? 6.613 -3.23 -18 1 98 85 GLN B C 1
ATOM 2219 O O . GLN B 1 85 ? 6.309 -2.082 -18.328 1 98 85 GLN B O 1
ATOM 2224 N N . ILE B 1 86 ? 6.848 -3.559 -16.734 1 97.94 86 ILE B N 1
ATOM 2225 C CA . ILE B 1 86 ? 6.684 -2.596 -15.656 1 97.94 86 ILE B CA 1
ATOM 2226 C C . ILE B 1 86 ? 7.812 -1.571 -15.695 1 97.94 86 ILE B C 1
ATOM 2228 O O . ILE B 1 86 ? 7.586 -0.378 -15.484 1 97.94 86 ILE B O 1
ATOM 2232 N N . LEU B 1 87 ? 8.992 -2.035 -16 1 95.38 87 LEU B N 1
ATOM 2233 C CA . LEU B 1 87 ? 10.109 -1.102 -16.141 1 95.38 87 LEU B CA 1
ATOM 2234 C C . LEU B 1 87 ? 9.867 -0.125 -17.281 1 95.38 87 LEU B C 1
ATOM 2236 O O . LEU B 1 87 ? 10.164 1.066 -17.156 1 95.38 87 LEU B O 1
ATOM 2240 N N . ASP B 1 88 ? 9.344 -0.614 -18.375 1 96.88 88 ASP B N 1
ATOM 2241 C CA . ASP B 1 88 ? 8.969 0.253 -19.484 1 96.88 88 ASP B CA 1
ATOM 2242 C C . ASP B 1 88 ? 7.93 1.288 -19.062 1 96.88 88 ASP B C 1
ATOM 2244 O O . ASP B 1 88 ? 8.031 2.463 -19.422 1 96.88 88 ASP B O 1
ATOM 2248 N N . LEU B 1 89 ? 6.977 0.837 -18.312 1 97.88 89 LEU B N 1
ATOM 2249 C CA . LEU B 1 89 ? 5.941 1.725 -17.797 1 97.88 89 LEU B CA 1
ATOM 2250 C C . LEU B 1 89 ? 6.551 2.809 -16.922 1 97.88 89 LEU B C 1
ATOM 2252 O O . LEU B 1 89 ? 6.199 3.984 -17.031 1 97.88 89 LEU B O 1
ATOM 2256 N N . LEU B 1 90 ? 7.434 2.414 -16.047 1 96.44 90 LEU B N 1
ATOM 2257 C CA . LEU B 1 90 ? 8.086 3.357 -15.141 1 96.44 90 LEU B CA 1
ATOM 2258 C C . LEU B 1 90 ? 8.891 4.391 -15.914 1 96.44 90 LEU B C 1
ATOM 2260 O O . LEU B 1 90 ? 8.922 5.566 -15.547 1 96.44 90 LEU B O 1
ATOM 2264 N N . GLU B 1 91 ? 9.531 3.957 -16.953 1 95.62 91 GLU B N 1
ATOM 2265 C CA . GLU B 1 91 ? 10.273 4.871 -17.812 1 95.62 91 GLU B CA 1
ATOM 2266 C C . GLU B 1 91 ? 9.344 5.867 -18.484 1 95.62 91 GLU B C 1
ATOM 2268 O O . GLU B 1 91 ? 9.625 7.07 -18.516 1 95.62 91 GLU B O 1
ATOM 2273 N N . GLN B 1 92 ? 8.266 5.379 -19.031 1 97.38 92 GLN B N 1
ATOM 2274 C CA . GLN B 1 92 ? 7.289 6.219 -19.703 1 97.38 92 GLN B CA 1
ATOM 2275 C C . GLN B 1 92 ? 6.711 7.266 -18.766 1 97.38 92 GLN B C 1
ATOM 2277 O O . GLN B 1 92 ? 6.461 8.406 -19.172 1 97.38 92 GLN B O 1
ATOM 2282 N N . ARG B 1 93 ? 6.59 6.883 -17.531 1 96.19 93 ARG B N 1
ATOM 2283 C CA . ARG B 1 93 ? 5.992 7.766 -16.531 1 96.19 93 ARG B CA 1
ATOM 2284 C C . ARG B 1 93 ? 7.055 8.625 -15.852 1 96.19 93 ARG B C 1
ATOM 2286 O O . ARG B 1 93 ? 6.75 9.383 -14.93 1 96.19 93 ARG B O 1
ATOM 2293 N N . LYS B 1 94 ? 8.281 8.453 -16.234 1 95 94 LYS B N 1
ATOM 2294 C CA . LYS B 1 94 ? 9.422 9.195 -15.703 1 95 94 LYS B CA 1
ATOM 2295 C C . LYS B 1 94 ? 9.516 9.055 -14.188 1 95 94 LYS B C 1
ATOM 2297 O O . LYS B 1 94 ? 9.711 10.047 -13.477 1 95 94 LYS B O 1
ATOM 2302 N N . ALA B 1 95 ? 9.211 7.82 -13.734 1 93.81 95 ALA B N 1
ATOM 2303 C CA . ALA B 1 95 ? 9.359 7.52 -12.312 1 93.81 95 ALA B CA 1
ATOM 2304 C C . ALA B 1 95 ? 10.828 7.402 -11.922 1 93.81 95 ALA B C 1
ATOM 2306 O O . ALA B 1 95 ? 11.297 6.316 -11.57 1 93.81 95 ALA B O 1
ATOM 2307 N N . THR B 1 96 ? 11.531 8.477 -11.82 1 90.38 96 THR B N 1
ATOM 2308 C CA . THR B 1 96 ? 12.984 8.562 -11.766 1 90.38 96 THR B CA 1
ATOM 2309 C C . THR B 1 96 ? 13.516 7.973 -10.469 1 90.38 96 THR B C 1
ATOM 2311 O O . THR B 1 96 ? 14.547 7.289 -10.461 1 90.38 96 THR B O 1
ATOM 2314 N N . THR B 1 97 ? 12.805 8.172 -9.391 1 85.94 97 THR B N 1
ATOM 2315 C CA . THR B 1 97 ? 13.266 7.668 -8.102 1 85.94 97 THR B CA 1
ATOM 2316 C C . THR B 1 97 ? 13.297 6.141 -8.094 1 85.94 97 THR B C 1
ATOM 2318 O O . THR B 1 97 ? 14.297 5.539 -7.703 1 85.94 97 THR B O 1
ATOM 2321 N N . LEU B 1 98 ? 12.273 5.562 -8.57 1 91.69 98 LEU B N 1
ATOM 2322 C CA . LEU B 1 98 ? 12.188 4.105 -8.625 1 91.69 98 LEU B CA 1
ATOM 2323 C C . LEU B 1 98 ? 13.227 3.537 -9.586 1 91.69 98 LEU B C 1
ATOM 2325 O O . LEU B 1 98 ? 13.891 2.543 -9.273 1 91.69 98 LEU B O 1
ATOM 2329 N N . LEU B 1 99 ? 13.352 4.191 -10.742 1 90.69 99 LEU B N 1
ATOM 2330 C CA . LEU B 1 99 ? 14.281 3.709 -11.758 1 90.69 99 LEU B CA 1
ATOM 2331 C C . LEU B 1 99 ? 15.711 3.76 -11.25 1 90.69 99 LEU B C 1
ATOM 2333 O O . LEU B 1 99 ? 16.5 2.836 -11.484 1 90.69 99 LEU B O 1
ATOM 2337 N N . LYS B 1 100 ? 16 4.82 -10.555 1 86.44 100 LYS B N 1
ATOM 2338 C CA . LYS B 1 100 ? 17.328 4.938 -9.969 1 86.44 100 LYS B CA 1
ATOM 2339 C C . LYS B 1 100 ? 17.562 3.85 -8.922 1 86.44 100 LYS B C 1
ATOM 2341 O O . LYS B 1 100 ? 18.672 3.301 -8.836 1 86.44 100 LYS B O 1
ATOM 2346 N N . TYR B 1 101 ? 16.594 3.57 -8.234 1 86.56 101 TYR B N 1
ATOM 2347 C CA . TYR B 1 101 ? 16.703 2.514 -7.23 1 86.56 101 TYR B CA 1
ATOM 2348 C C . TYR B 1 101 ? 17 1.171 -7.887 1 86.56 101 TYR B C 1
ATOM 2350 O O . TYR B 1 101 ? 17.938 0.474 -7.488 1 86.56 101 TYR B O 1
ATOM 2358 N N . PHE B 1 102 ? 16.25 0.775 -8.906 1 89.81 102 PHE B N 1
ATOM 2359 C CA . PHE B 1 102 ? 16.391 -0.533 -9.539 1 89.81 102 PHE B CA 1
ATOM 2360 C C . PHE B 1 102 ? 17.719 -0.646 -10.258 1 89.81 102 PHE B C 1
ATOM 2362 O O . PHE B 1 102 ? 18.297 -1.73 -10.328 1 89.81 102 PHE B O 1
ATOM 2369 N N . ALA B 1 103 ? 18.219 0.469 -10.719 1 83.94 103 ALA B N 1
ATOM 2370 C CA . ALA B 1 103 ? 19.547 0.489 -11.32 1 83.94 103 ALA B CA 1
ATOM 2371 C C . ALA B 1 103 ? 20.625 0.239 -10.266 1 83.94 103 ALA B C 1
ATOM 2373 O O . ALA B 1 103 ? 21.547 -0.539 -10.492 1 83.94 103 ALA B O 1
ATOM 2374 N N . TYR B 1 104 ? 20.453 0.883 -9.203 1 78.31 104 TYR B N 1
ATOM 2375 C CA . TYR B 1 104 ? 21.406 0.752 -8.102 1 78.31 104 TYR B CA 1
ATOM 2376 C C . TYR B 1 104 ? 21.375 -0.653 -7.516 1 78.31 104 TYR B C 1
ATOM 2378 O O . TYR B 1 104 ? 22.422 -1.256 -7.27 1 78.31 104 TYR B O 1
ATOM 2386 N N . TYR B 1 105 ? 20.25 -1.172 -7.34 1 76.75 105 TYR B N 1
ATOM 2387 C CA . TYR B 1 105 ? 20.078 -2.492 -6.742 1 76.75 105 TYR B CA 1
ATOM 2388 C C . TYR B 1 105 ? 20.688 -3.572 -7.633 1 76.75 105 TYR B C 1
ATOM 2390 O O . TYR B 1 105 ? 21.219 -4.566 -7.137 1 76.75 105 TYR B O 1
ATOM 2398 N N . LYS B 1 106 ? 20.562 -3.459 -8.852 1 73 106 LYS B N 1
ATOM 2399 C CA . LYS B 1 106 ? 21.156 -4.398 -9.797 1 73 106 LYS B CA 1
ATOM 2400 C C . LYS B 1 106 ? 22.672 -4.457 -9.625 1 73 106 LYS B C 1
ATOM 2402 O O . LYS B 1 106 ? 23.266 -5.539 -9.641 1 73 106 LYS B O 1
ATOM 2407 N N . ARG B 1 107 ? 23.297 -3.424 -9.547 1 66.69 107 ARG B N 1
ATOM 2408 C CA . ARG B 1 107 ? 24.75 -3.334 -9.414 1 66.69 107 ARG B CA 1
ATOM 2409 C C . ARG B 1 107 ? 25.234 -4.121 -8.203 1 66.69 107 ARG B C 1
ATOM 2411 O O . ARG B 1 107 ? 26.297 -4.742 -8.25 1 66.69 107 ARG B O 1
ATOM 2418 N N . LYS B 1 108 ? 24.359 -4.121 -7.312 1 64.44 108 LYS B N 1
ATOM 2419 C CA . LYS B 1 108 ? 24.734 -4.867 -6.117 1 64.44 108 LYS B CA 1
ATOM 2420 C C . LYS B 1 108 ? 24.594 -6.371 -6.34 1 64.44 108 LYS B C 1
ATOM 2422 O O . LYS B 1 108 ? 25.359 -7.16 -5.785 1 64.44 108 LYS B O 1
ATOM 2427 N N . HIS B 1 109 ? 23.641 -6.684 -7.379 1 65.12 109 HIS B N 1
ATOM 2428 C CA . HIS B 1 109 ? 23.359 -8.102 -7.582 1 65.12 109 HIS B CA 1
ATOM 2429 C C . HIS B 1 109 ? 23.672 -8.523 -9.016 1 65.12 109 HIS B C 1
ATOM 2431 O O . HIS B 1 109 ? 23.594 -9.711 -9.344 1 65.12 109 HIS B O 1
ATOM 2437 N N . LYS B 1 110 ? 24.922 -8.188 -9.656 1 63.62 110 LYS B N 1
ATOM 2438 C CA . LYS B 1 110 ? 25.672 -8.258 -10.906 1 63.62 110 LYS B CA 1
ATOM 2439 C C . LYS B 1 110 ? 25.031 -9.258 -11.867 1 63.62 110 LYS B C 1
ATOM 2441 O O . LYS B 1 110 ? 25.438 -10.422 -11.922 1 63.62 110 LYS B O 1
ATOM 2446 N N . THR B 1 111 ? 23.766 -9.039 -12.039 1 58.62 111 THR B N 1
ATOM 2447 C CA . THR B 1 111 ? 23.281 -9.867 -13.133 1 58.62 111 THR B CA 1
ATOM 2448 C C . THR B 1 111 ? 23.328 -9.102 -14.453 1 58.62 111 THR B C 1
ATOM 2450 O O . THR B 1 111 ? 23.5 -7.883 -14.461 1 58.62 111 THR B O 1
ATOM 2453 N N . GLU B 1 112 ? 23.438 -9.742 -15.609 1 58.25 112 GLU B N 1
ATOM 2454 C CA . GLU B 1 112 ? 23.562 -9.219 -16.969 1 58.25 112 GLU B CA 1
ATOM 2455 C C . GLU B 1 112 ? 22.516 -8.156 -17.25 1 58.25 112 GLU B C 1
ATOM 2457 O O . GLU B 1 112 ? 22.672 -7.352 -18.172 1 58.25 112 GLU B O 1
ATOM 2462 N N . SER B 1 113 ? 21.5 -8.141 -16.453 1 60.09 113 SER B N 1
ATOM 2463 C CA . SER B 1 113 ? 20.438 -7.203 -16.781 1 60.09 113 SER B CA 1
ATOM 2464 C C . SER B 1 113 ? 20.641 -5.859 -16.094 1 60.09 113 SER B C 1
ATOM 2466 O O . SER B 1 113 ? 21.281 -5.789 -15.031 1 60.09 113 SER B O 1
ATOM 2468 N N . GLN B 1 114 ? 20.297 -4.809 -16.797 1 61.06 114 GLN B N 1
ATOM 2469 C CA . GLN B 1 114 ? 20.438 -3.441 -16.312 1 61.06 114 GLN B CA 1
ATOM 2470 C C . GLN B 1 114 ? 19.625 -3.223 -15.031 1 61.06 114 GLN B C 1
ATOM 2472 O O . GLN B 1 114 ? 20.031 -2.441 -14.164 1 61.06 114 GLN B O 1
ATOM 2477 N N . TYR B 1 115 ? 18.531 -3.924 -14.859 1 72.81 115 TYR B N 1
ATOM 2478 C CA . TYR B 1 115 ? 17.656 -3.713 -13.703 1 72.81 115 TYR B CA 1
ATOM 2479 C C . TYR B 1 115 ? 17.266 -5.043 -13.07 1 72.81 115 TYR B C 1
ATOM 2481 O O . TYR B 1 115 ? 17.141 -6.055 -13.766 1 72.81 115 TYR B O 1
ATOM 2489 N N . GLN B 1 116 ? 17.266 -5.129 -11.758 1 84.62 116 GLN B N 1
ATOM 2490 C CA . GLN B 1 116 ? 16.625 -6.234 -11.055 1 84.62 116 GLN B CA 1
ATOM 2491 C C . GLN B 1 116 ? 15.297 -5.805 -10.43 1 84.62 116 GLN B C 1
ATOM 2493 O O . GLN B 1 116 ? 15.281 -5.09 -9.43 1 84.62 116 GLN B O 1
ATOM 2498 N N . PHE B 1 117 ? 14.305 -6.184 -11.062 1 93.44 117 PHE B N 1
ATOM 2499 C CA . PHE B 1 117 ? 12.977 -5.77 -10.609 1 93.44 117 PHE B CA 1
ATOM 2500 C C . PHE B 1 117 ? 12.453 -6.703 -9.531 1 93.44 117 PHE B C 1
ATOM 2502 O O . PHE B 1 117 ? 12.062 -6.258 -8.453 1 93.44 117 PHE B O 1
ATOM 2509 N N . TRP B 1 118 ? 12.477 -7.988 -9.836 1 95.5 118 TRP B N 1
ATOM 2510 C CA . TRP B 1 118 ? 12.023 -8.977 -8.859 1 95.5 118 TRP B CA 1
ATOM 2511 C C . TRP B 1 118 ? 13.188 -9.484 -8.016 1 95.5 118 TRP B C 1
ATOM 2513 O O . TRP B 1 118 ? 14.281 -9.719 -8.539 1 95.5 118 TRP B O 1
ATOM 2523 N N . GLN B 1 119 ? 12.922 -9.727 -6.715 1 92.38 119 GLN B N 1
ATOM 2524 C CA . GLN B 1 119 ? 13.836 -10.531 -5.922 1 92.38 119 GLN B CA 1
ATOM 2525 C C . GLN B 1 119 ? 13.984 -11.938 -6.508 1 92.38 119 GLN B C 1
ATOM 2527 O O . GLN B 1 119 ? 13.07 -12.43 -7.18 1 92.38 119 GLN B O 1
ATOM 2532 N N . GLU B 1 120 ? 15.102 -12.516 -6.188 1 88.94 120 GLU B N 1
ATOM 2533 C CA . GLU B 1 120 ? 15.32 -13.883 -6.652 1 88.94 120 GLU B CA 1
ATOM 2534 C C . GLU B 1 120 ? 14.359 -14.852 -5.973 1 88.94 120 GLU B C 1
ATOM 2536 O O . GLU B 1 120 ? 14.008 -14.672 -4.805 1 88.94 120 GLU B O 1
ATOM 2541 N N . GLY B 1 121 ? 13.977 -15.82 -6.762 1 87.94 121 GLY B N 1
ATOM 2542 C CA . GLY B 1 121 ? 13.156 -16.891 -6.207 1 87.94 121 GLY B CA 1
ATOM 2543 C C . GLY B 1 121 ? 11.688 -16.531 -6.125 1 87.94 121 GLY B C 1
ATOM 2544 O O . GLY B 1 121 ? 11.305 -15.391 -6.414 1 87.94 121 GLY B O 1
ATOM 2545 N N . SER B 1 122 ? 10.859 -17.516 -5.875 1 88.44 122 SER B N 1
ATOM 2546 C CA . SER B 1 122 ? 9.414 -17.359 -5.742 1 88.44 122 SER B CA 1
ATOM 2547 C C . SER B 1 122 ? 8.906 -18 -4.461 1 88.44 122 SER B C 1
ATOM 2549 O O . SER B 1 122 ? 7.699 -18.016 -4.203 1 88.44 122 SER B O 1
ATOM 2551 N N . HIS B 1 123 ? 9.695 -18.609 -3.73 1 89 123 HIS B N 1
ATOM 2552 C CA . HIS B 1 123 ? 9.398 -19.266 -2.457 1 89 123 HIS B CA 1
ATOM 2553 C C . HIS B 1 123 ? 8.242 -20.25 -2.596 1 89 123 HIS B C 1
ATOM 2555 O O . HIS B 1 123 ? 7.258 -20.156 -1.853 1 89 123 HIS B O 1
ATOM 2561 N N . PRO B 1 124 ? 8.43 -21.188 -3.449 1 92.44 124 PRO B N 1
ATOM 2562 C CA . PRO B 1 124 ? 7.332 -22.125 -3.689 1 92.44 124 PRO B CA 1
ATOM 2563 C C . PRO B 1 124 ? 7.07 -23.047 -2.502 1 92.44 124 PRO B C 1
ATOM 2565 O O . PRO B 1 124 ? 8.016 -23.531 -1.872 1 92.44 124 PRO B O 1
ATOM 2568 N N . GLU B 1 125 ? 5.809 -23.156 -2.146 1 94.06 125 GLU B N 1
ATOM 2569 C CA . GLU B 1 125 ? 5.344 -24.125 -1.148 1 94.06 125 GLU B CA 1
ATOM 2570 C C . GLU B 1 125 ? 4.273 -25.047 -1.725 1 94.06 125 GLU B C 1
ATOM 2572 O O . GLU B 1 125 ? 3.176 -24.594 -2.062 1 94.06 125 GLU B O 1
ATOM 2577 N N . GLU B 1 126 ? 4.621 -26.344 -1.798 1 94.06 126 GLU B N 1
ATOM 2578 C CA . GLU B 1 126 ? 3.654 -27.297 -2.318 1 94.06 126 GLU B CA 1
ATOM 2579 C C . GLU B 1 126 ? 2.5 -27.5 -1.343 1 94.06 126 GLU B C 1
ATOM 2581 O O . GLU B 1 126 ? 2.717 -27.656 -0.14 1 94.06 126 GLU B O 1
ATOM 2586 N N . ILE B 1 127 ? 1.324 -27.469 -1.869 1 95.44 127 ILE B N 1
ATOM 2587 C CA . ILE B 1 127 ? 0.135 -27.688 -1.055 1 95.44 127 ILE B CA 1
ATOM 2588 C C . ILE B 1 127 ? -0.333 -29.141 -1.2 1 95.44 127 ILE B C 1
ATOM 2590 O O . ILE B 1 127 ? -0.888 -29.516 -2.234 1 95.44 127 ILE B O 1
ATOM 2594 N N . HIS B 1 128 ? -0.243 -29.891 -0.098 1 91.62 128 HIS B N 1
ATOM 2595 C CA . HIS B 1 128 ? -0.397 -31.328 -0.251 1 91.62 128 HIS B CA 1
ATOM 2596 C C . HIS B 1 128 ? -1.692 -31.812 0.391 1 91.62 128 HIS B C 1
ATOM 2598 O O . HIS B 1 128 ? -2.055 -33 0.259 1 91.62 128 HIS B O 1
ATOM 2604 N N . ASP B 1 129 ? -2.334 -30.906 1.133 1 92.25 129 ASP B N 1
ATOM 2605 C CA . ASP B 1 129 ? -3.592 -31.328 1.745 1 92.25 129 ASP B CA 1
ATOM 2606 C C . ASP B 1 12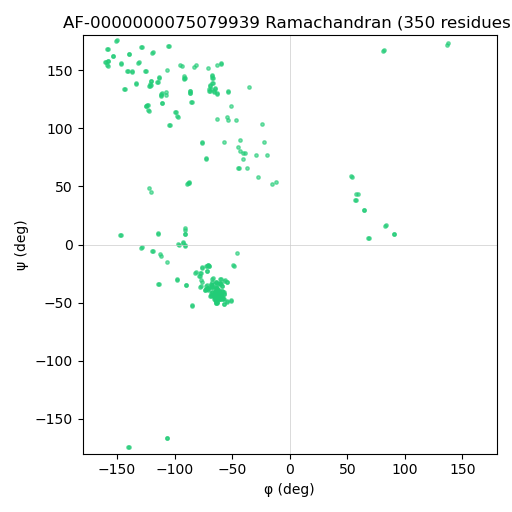9 ? -4.543 -30.141 1.909 1 92.25 129 ASP B C 1
ATOM 2608 O O . ASP B 1 129 ? -4.148 -28.984 1.71 1 92.25 129 ASP B O 1
ATOM 2612 N N . ASP B 1 130 ? -5.672 -30.516 2.369 1 93.81 130 ASP B N 1
ATOM 2613 C CA . ASP B 1 130 ? -6.75 -29.531 2.43 1 93.81 130 ASP B CA 1
ATOM 2614 C C . ASP B 1 130 ? -6.504 -28.516 3.539 1 93.81 130 ASP B C 1
ATOM 2616 O O . ASP B 1 130 ? -6.879 -27.344 3.412 1 93.81 130 ASP B O 1
ATOM 2620 N N . THR B 1 131 ? -5.953 -28.969 4.582 1 96.06 131 THR B N 1
ATOM 2621 C CA . THR B 1 131 ? -5.664 -28.062 5.691 1 96.06 131 THR B CA 1
ATOM 2622 C C . THR B 1 131 ? -4.68 -26.969 5.27 1 96.06 131 THR B C 1
ATOM 2624 O O . THR B 1 131 ? -4.902 -25.797 5.523 1 96.06 131 THR B O 1
ATOM 2627 N N . MET B 1 132 ? -3.678 -27.391 4.594 1 95.62 132 MET B N 1
ATOM 2628 C CA . MET B 1 132 ? -2.691 -26.438 4.082 1 95.62 132 MET B CA 1
ATOM 2629 C C . MET B 1 132 ? -3.322 -25.5 3.066 1 95.62 132 MET B C 1
ATOM 2631 O O . MET B 1 132 ? -3.031 -24.297 3.062 1 95.62 132 MET B O 1
ATOM 2635 N N . LEU B 1 133 ? -4.141 -26.047 2.273 1 96.81 133 LEU B N 1
ATOM 2636 C CA . LEU B 1 133 ? -4.805 -25.219 1.268 1 96.81 133 LEU B CA 1
ATOM 2637 C C . LEU B 1 133 ? -5.633 -24.125 1.925 1 96.81 133 LEU B C 1
ATOM 2639 O O . LEU B 1 133 ? -5.527 -22.953 1.551 1 96.81 133 LEU B O 1
ATOM 2643 N N . ARG B 1 134 ? -6.387 -24.484 2.902 1 97 134 ARG B N 1
ATOM 2644 C CA . ARG B 1 134 ? -7.234 -23.531 3.6 1 97 134 ARG B CA 1
ATOM 2645 C C . ARG B 1 134 ? -6.398 -22.453 4.281 1 97 134 ARG B C 1
ATOM 2647 O O . ARG B 1 134 ? -6.75 -21.266 4.246 1 97 134 ARG B O 1
ATOM 2654 N N . GLN B 1 135 ? -5.383 -22.859 4.832 1 97.81 135 GLN B N 1
ATOM 2655 C CA . GLN B 1 135 ? -4.488 -21.922 5.508 1 97.81 135 GLN B CA 1
ATOM 2656 C C . GLN B 1 135 ? -3.91 -20.906 4.523 1 97.81 135 GLN B C 1
ATOM 2658 O O . GLN B 1 135 ? -3.861 -19.719 4.812 1 97.81 135 GLN B O 1
ATOM 2663 N N . ARG B 1 136 ? -3.482 -21.344 3.375 1 97.88 136 ARG B N 1
ATOM 2664 C CA . ARG B 1 136 ? -2.879 -20.469 2.387 1 97.88 136 ARG B CA 1
ATOM 2665 C C . ARG B 1 136 ? -3.926 -19.547 1.756 1 97.88 136 ARG B C 1
ATOM 2667 O O . ARG B 1 136 ? -3.654 -18.375 1.491 1 97.88 136 ARG B O 1
ATOM 2674 N N . LEU B 1 137 ? -5.102 -20.078 1.541 1 98.25 137 LEU B N 1
ATOM 2675 C CA . LEU B 1 137 ? -6.188 -19.234 1.05 1 98.25 137 LEU B CA 1
ATOM 2676 C C . LEU B 1 137 ? -6.496 -18.125 2.035 1 98.25 137 LEU B C 1
ATOM 2678 O O . LEU B 1 137 ? -6.629 -16.953 1.641 1 98.25 137 LEU B O 1
ATOM 2682 N N . ASP B 1 138 ? -6.578 -18.5 3.309 1 98.31 138 ASP B N 1
ATOM 2683 C CA . ASP B 1 138 ? -6.844 -17.516 4.355 1 98.31 138 ASP B CA 1
ATOM 2684 C C . ASP B 1 138 ? -5.742 -16.453 4.414 1 98.31 138 ASP B C 1
ATOM 2686 O O . ASP B 1 138 ? -6.02 -15.266 4.566 1 98.31 138 ASP B O 1
ATOM 2690 N N . TYR B 1 139 ? -4.543 -16.969 4.277 1 98.5 139 TYR B N 1
ATOM 2691 C CA . TYR B 1 139 ? -3.398 -16.062 4.309 1 98.5 139 TYR B CA 1
ATOM 2692 C C . TYR B 1 139 ? -3.459 -15.062 3.162 1 98.5 139 TYR B C 1
ATOM 2694 O O . TYR B 1 139 ? -3.305 -13.859 3.371 1 98.5 139 TYR B O 1
ATOM 2702 N N . ILE B 1 140 ? -3.744 -15.555 2.031 1 98.69 140 ILE B N 1
ATOM 2703 C CA . ILE B 1 140 ? -3.795 -14.742 0.822 1 98.69 140 ILE B CA 1
ATOM 2704 C C . ILE B 1 140 ? -4.906 -13.695 0.948 1 98.69 140 ILE B C 1
ATOM 2706 O O . ILE B 1 140 ? -4.668 -12.5 0.764 1 98.69 140 ILE B O 1
ATOM 2710 N N . HIS B 1 141 ? -6.055 -14.109 1.318 1 98.75 141 HIS B N 1
ATOM 2711 C CA . HIS B 1 141 ? -7.227 -13.242 1.269 1 98.75 141 HIS B CA 1
ATOM 2712 C C . HIS B 1 141 ? -7.246 -12.273 2.445 1 98.75 141 HIS B C 1
ATOM 2714 O O . HIS B 1 141 ? -7.723 -11.148 2.316 1 98.75 141 HIS B O 1
ATOM 2720 N N . ASN B 1 142 ? -6.641 -12.648 3.547 1 98.81 142 ASN B N 1
ATOM 2721 C CA . ASN B 1 142 ? -6.703 -11.805 4.738 1 98.81 142 ASN B CA 1
ATOM 2722 C C . ASN B 1 142 ? -5.465 -10.922 4.863 1 98.81 142 ASN B C 1
ATOM 2724 O O . ASN B 1 142 ? -5.363 -10.125 5.797 1 98.81 142 ASN B O 1
ATOM 2728 N N . ASN B 1 143 ? -4.57 -11.047 3.922 1 98.75 143 ASN B N 1
ATOM 2729 C CA . ASN B 1 143 ? -3.35 -10.25 3.996 1 98.75 143 ASN B CA 1
ATOM 2730 C C . ASN B 1 143 ? -3.662 -8.758 4.121 1 98.75 143 ASN B C 1
ATOM 2732 O O . ASN B 1 143 ? -3.148 -8.086 5.016 1 98.75 143 ASN B O 1
ATOM 2736 N N . PRO B 1 144 ? -4.562 -8.148 3.281 1 98.88 144 PRO B N 1
ATOM 2737 C CA . PRO B 1 144 ? -4.883 -6.727 3.42 1 98.88 144 PRO B CA 1
ATOM 2738 C C . PRO B 1 144 ? -5.57 -6.402 4.746 1 98.88 144 PRO B C 1
ATOM 2740 O O . PRO B 1 144 ? -5.426 -5.289 5.262 1 98.88 144 PRO B O 1
ATOM 2743 N N . VAL B 1 145 ? -6.34 -7.34 5.25 1 98.88 145 VAL B N 1
ATOM 2744 C CA . VAL B 1 145 ? -6.988 -7.164 6.547 1 98.88 145 VAL B CA 1
ATOM 2745 C C . VAL B 1 145 ? -5.93 -7.094 7.648 1 98.88 145 VAL B C 1
ATOM 2747 O O . VAL B 1 145 ? -5.977 -6.211 8.508 1 98.88 145 VAL B O 1
ATOM 2750 N N . LYS B 1 146 ? -4.969 -7.992 7.574 1 98.44 146 LYS B N 1
ATOM 2751 C CA . LYS B 1 146 ? -3.893 -8.031 8.555 1 98.44 146 LYS B CA 1
ATOM 2752 C C . LYS B 1 146 ? -3.059 -6.758 8.516 1 98.44 146 LYS B C 1
ATOM 2754 O O . LYS B 1 146 ? -2.564 -6.297 9.547 1 98.44 146 LYS B O 1
ATOM 2759 N N . ARG B 1 147 ? -2.902 -6.176 7.352 1 98.19 147 ARG B N 1
ATOM 2760 C CA . ARG B 1 147 ? -2.191 -4.91 7.191 1 98.19 147 ARG B CA 1
ATOM 2761 C C . ARG B 1 147 ? -2.988 -3.754 7.785 1 98.19 147 ARG B C 1
ATOM 2763 O O . ARG B 1 147 ? -2.455 -2.66 7.984 1 98.19 147 ARG B O 1
ATOM 2770 N N . GLY B 1 148 ? -4.27 -3.961 7.984 1 98.44 148 GLY B N 1
ATOM 2771 C CA . GLY B 1 148 ? -5.145 -2.93 8.523 1 98.44 148 GLY B CA 1
ATOM 2772 C C . GLY B 1 148 ? -5.785 -2.07 7.449 1 98.44 148 GLY B C 1
ATOM 2773 O O . GLY B 1 148 ? -6.484 -1.102 7.758 1 98.44 148 GLY B O 1
ATOM 2774 N N . TYR B 1 149 ? -5.664 -2.414 6.184 1 98.75 149 TYR B N 1
ATOM 2775 C CA . TYR B 1 149 ? -6.133 -1.588 5.078 1 98.75 149 TYR B CA 1
ATOM 2776 C C . TYR B 1 149 ? -7.652 -1.624 4.977 1 98.75 149 TYR B C 1
ATOM 2778 O O . TYR B 1 149 ? -8.289 -0.608 4.68 1 98.75 149 TYR B O 1
ATOM 2786 N N . VAL B 1 150 ? -8.203 -2.816 5.215 1 98.81 150 VAL B N 1
ATOM 2787 C CA . VAL B 1 150 ? -9.633 -3.055 5.047 1 98.81 150 VAL B CA 1
ATOM 2788 C C . VAL B 1 150 ? -10.148 -3.939 6.184 1 98.81 150 VAL B C 1
ATOM 2790 O O . VAL B 1 150 ? -9.367 -4.637 6.836 1 98.81 150 VAL B O 1
ATOM 2793 N N . ASP B 1 151 ? -11.477 -3.955 6.332 1 98.19 151 ASP B N 1
ATOM 2794 C CA . ASP B 1 151 ? -12.078 -4.789 7.367 1 98.19 151 ASP B CA 1
ATOM 2795 C C . ASP B 1 151 ? -12.391 -6.184 6.836 1 98.19 151 ASP B C 1
ATOM 2797 O O . ASP B 1 151 ? -12.312 -7.168 7.578 1 98.19 151 ASP B O 1
ATOM 2801 N N . LEU B 1 152 ? -12.758 -6.23 5.586 1 98.62 152 LEU B N 1
ATOM 2802 C CA . LEU B 1 152 ? -13.133 -7.484 4.945 1 98.62 152 LEU B CA 1
ATOM 2803 C C . LEU B 1 152 ? -12.234 -7.777 3.75 1 98.62 152 LEU B C 1
ATOM 2805 O O . LEU B 1 152 ? -11.891 -6.867 2.99 1 98.62 152 LEU B O 1
ATOM 2809 N N . PRO B 1 153 ? -11.906 -9.039 3.635 1 98.69 153 PRO B N 1
ATOM 2810 C CA . PRO B 1 153 ? -11.047 -9.391 2.498 1 98.69 153 PRO B CA 1
ATOM 2811 C C . PRO B 1 153 ? -11.633 -8.938 1.161 1 98.69 153 PRO B C 1
ATOM 2813 O O . PRO B 1 153 ? -10.883 -8.523 0.265 1 98.69 153 PRO B O 1
ATOM 2816 N N . GLU B 1 154 ? -12.945 -8.922 1.028 1 98.56 154 GLU B N 1
ATOM 2817 C CA . GLU B 1 154 ? -13.633 -8.617 -0.223 1 98.56 154 GLU B CA 1
ATOM 2818 C C . GLU B 1 154 ? -13.508 -7.137 -0.573 1 98.56 154 GLU B C 1
ATOM 2820 O O . GLU B 1 154 ? -13.773 -6.738 -1.71 1 98.56 154 GLU B O 1
ATOM 2825 N N . HIS B 1 155 ? -13.156 -6.316 0.391 1 98.62 155 HIS B N 1
ATOM 2826 C CA . HIS B 1 155 ? -13.031 -4.887 0.139 1 98.62 155 HIS B CA 1
ATOM 2827 C C . HIS B 1 155 ? -11.742 -4.57 -0.615 1 98.62 155 HIS B C 1
ATOM 2829 O O . HIS B 1 155 ? -11.594 -3.482 -1.177 1 98.62 155 HIS B O 1
ATOM 2835 N N . TRP B 1 156 ? -10.812 -5.453 -0.587 1 98.81 156 TRP B N 1
ATOM 2836 C CA . TRP B 1 156 ? -9.57 -5.273 -1.328 1 98.81 156 TRP B CA 1
ATOM 2837 C C . TRP B 1 156 ? -9.719 -5.758 -2.768 1 98.81 156 TRP B C 1
ATOM 2839 O O . TRP B 1 156 ? -9.953 -6.941 -3.008 1 98.81 156 TRP B O 1
ATOM 2849 N N . ARG B 1 157 ? -9.492 -4.934 -3.68 1 98.56 157 ARG B N 1
ATOM 2850 C CA . ARG B 1 157 ? -9.852 -5.227 -5.062 1 98.56 157 ARG B CA 1
ATOM 2851 C C . ARG B 1 157 ? -8.844 -6.184 -5.699 1 98.56 157 ARG B C 1
ATOM 2853 O O . ARG B 1 157 ? -9.219 -7.039 -6.5 1 98.56 157 ARG B O 1
ATOM 2860 N N . TYR B 1 158 ? -7.609 -6.051 -5.355 1 98.75 158 TYR B N 1
ATOM 2861 C CA . TYR B 1 158 ? -6.543 -6.797 -6.016 1 98.75 158 TYR B CA 1
ATOM 2862 C C . TYR B 1 158 ? -6.336 -8.156 -5.352 1 98.75 158 TYR B C 1
ATOM 2864 O O . TYR B 1 158 ? -5.211 -8.508 -4.996 1 98.75 158 TYR B O 1
ATOM 2872 N N . SER B 1 159 ? -7.438 -8.852 -5.258 1 98.75 159 SER B N 1
ATOM 2873 C CA . SER B 1 159 ? -7.418 -10.164 -4.621 1 98.75 159 SER B CA 1
ATOM 2874 C C . SER B 1 159 ? -8.531 -11.055 -5.164 1 98.75 159 SER B C 1
ATOM 2876 O O . SER B 1 159 ? -9.508 -10.562 -5.73 1 98.75 159 SER B O 1
ATOM 2878 N N . SER B 1 160 ? -8.383 -12.359 -4.934 1 98.5 160 SER B N 1
ATOM 2879 C CA . SER B 1 160 ? -9.391 -13.32 -5.359 1 98.5 160 SER B CA 1
ATOM 2880 C C . SER B 1 160 ? -10.43 -13.555 -4.266 1 98.5 160 SER B C 1
ATOM 2882 O O . SER B 1 160 ? -11.234 -14.492 -4.352 1 98.5 160 SER B O 1
ATOM 2884 N N . ALA B 1 161 ? -10.43 -12.805 -3.236 1 98.5 161 ALA B N 1
ATOM 2885 C CA . ALA B 1 161 ? -11.352 -12.984 -2.115 1 98.5 161 ALA B CA 1
ATOM 2886 C C . ALA B 1 161 ? -12.805 -12.914 -2.584 1 98.5 161 ALA B C 1
ATOM 2888 O O . ALA B 1 161 ? -13.633 -13.719 -2.158 1 98.5 161 ALA B O 1
ATOM 2889 N N . ARG B 1 162 ? -13.078 -12 -3.465 1 97.88 162 ARG B N 1
ATOM 2890 C CA . ARG B 1 162 ? -14.445 -11.836 -3.945 1 97.88 162 ARG B CA 1
ATOM 2891 C C . ARG B 1 162 ? -14.914 -13.07 -4.707 1 97.88 162 ARG B C 1
ATOM 2893 O O . ARG B 1 162 ? -16.078 -13.477 -4.59 1 97.88 162 ARG B O 1
ATOM 2900 N N . ALA B 1 163 ? -14.039 -13.602 -5.5 1 97.38 163 ALA B N 1
ATOM 2901 C CA . ALA B 1 163 ? -14.391 -14.812 -6.23 1 97.38 163 ALA B CA 1
ATOM 2902 C C . ALA B 1 163 ? -14.805 -15.93 -5.273 1 97.38 163 ALA B C 1
ATOM 2904 O O . ALA B 1 163 ? -15.797 -16.625 -5.504 1 97.38 163 ALA B O 1
ATOM 2905 N N . TYR B 1 164 ? -14.094 -16.078 -4.223 1 97.44 164 TYR B N 1
ATOM 2906 C CA . TYR B 1 164 ? -14.367 -17.125 -3.242 1 97.44 164 TYR B CA 1
ATOM 2907 C C . TYR B 1 164 ? -15.625 -16.797 -2.441 1 97.44 164 TYR B C 1
ATOM 2909 O O . TYR B 1 164 ? -16.234 -17.688 -1.836 1 97.44 164 TYR B O 1
ATOM 2917 N N . ALA B 1 165 ? -16.016 -15.562 -2.473 1 96.75 165 ALA B N 1
ATOM 2918 C CA . ALA B 1 165 ? -17.25 -15.148 -1.814 1 96.75 165 ALA B CA 1
ATOM 2919 C C . ALA B 1 165 ? -18.422 -15.188 -2.781 1 96.75 165 ALA B C 1
ATOM 2921 O O . ALA B 1 165 ? -19.531 -14.773 -2.438 1 96.75 165 ALA B O 1
ATOM 2922 N N . GLY B 1 166 ? -18.156 -15.625 -4.016 1 95.56 166 GLY B N 1
ATOM 2923 C CA . GLY B 1 166 ? -19.203 -15.734 -5.012 1 95.56 166 GLY B CA 1
ATOM 2924 C C . GLY B 1 166 ? -19.5 -14.422 -5.715 1 95.56 166 GLY B C 1
ATOM 2925 O O . GLY B 1 166 ? -20.594 -14.227 -6.254 1 95.56 166 GLY B O 1
ATOM 2926 N N . GLU B 1 167 ? -18.578 -13.508 -5.57 1 94.5 167 GLU B N 1
ATOM 2927 C CA . GLU B 1 167 ? -18.719 -12.203 -6.211 1 94.5 167 GLU B CA 1
ATOM 2928 C C . GLU B 1 167 ? -17.797 -12.086 -7.422 1 94.5 167 GLU B C 1
ATOM 2930 O O . GLU B 1 167 ? -16.938 -12.938 -7.648 1 94.5 167 GLU B O 1
ATOM 2935 N N . GLY B 1 168 ? -17.953 -11.031 -8.211 1 90 168 GLY B N 1
ATOM 2936 C CA . GLY B 1 168 ? -17.094 -10.797 -9.359 1 90 168 GLY B CA 1
ATOM 2937 C C . GLY B 1 168 ? -15.68 -10.43 -8.969 1 90 168 GLY B C 1
ATOM 2938 O O . GLY B 1 168 ? -15.461 -9.719 -7.988 1 90 168 GLY B O 1
ATOM 2939 N N . SER B 1 169 ? -14.758 -11.055 -9.727 1 88.44 169 SER B N 1
ATOM 2940 C CA . SER B 1 169 ? -13.359 -10.742 -9.469 1 88.44 169 SER B CA 1
ATOM 2941 C C . SER B 1 169 ? -12.688 -10.156 -10.711 1 88.44 169 SER B C 1
ATOM 2943 O O . SER B 1 169 ? -13.227 -10.25 -11.812 1 88.44 169 SER B O 1
ATOM 2945 N N . LEU B 1 170 ? -11.562 -9.578 -10.508 1 93.94 170 LEU B N 1
ATOM 2946 C CA . LEU B 1 170 ? -10.859 -8.883 -11.578 1 93.94 170 LEU B CA 1
ATOM 2947 C C . LEU B 1 170 ? -10.188 -9.867 -12.523 1 93.94 170 LEU B C 1
ATOM 2949 O O . LEU B 1 170 ? -10.055 -9.594 -13.719 1 93.94 170 LEU B O 1
ATOM 2953 N N . LEU B 1 171 ? -9.742 -11.031 -11.992 1 95.38 171 LEU B N 1
ATOM 2954 C CA . LEU B 1 171 ? -9.086 -12.094 -12.75 1 95.38 171 LEU B CA 1
ATOM 2955 C C . LEU B 1 171 ? -9.93 -13.359 -12.766 1 95.38 171 LEU B C 1
ATOM 2957 O O . LEU B 1 171 ? -10.523 -13.719 -11.742 1 95.38 171 LEU B O 1
ATOM 2961 N N . PRO B 1 172 ? -9.953 -14.008 -13.945 1 95 172 PRO B N 1
ATOM 2962 C CA . PRO B 1 172 ? -10.5 -15.367 -13.898 1 95 172 PRO B CA 1
ATOM 2963 C C . PRO B 1 172 ? -9.633 -16.328 -13.086 1 95 172 PRO B C 1
ATOM 2965 O O . PRO B 1 172 ? -8.406 -16.297 -13.195 1 95 172 PRO B O 1
ATOM 2968 N N . ILE B 1 173 ? -10.258 -17.062 -12.195 1 96.94 173 ILE B N 1
ATOM 2969 C CA . ILE B 1 173 ? -9.523 -18.062 -11.422 1 96.94 173 ILE B CA 1
ATOM 2970 C C . ILE B 1 173 ? -10.258 -19.391 -11.453 1 96.94 173 ILE B C 1
ATOM 2972 O O . ILE B 1 173 ? -11.453 -19.438 -11.758 1 96.94 173 ILE B O 1
ATOM 2976 N N . VAL B 1 174 ? -9.5 -20.438 -11.219 1 95.94 174 VAL B N 1
ATOM 2977 C CA . VAL B 1 174 ? -10.07 -21.766 -10.992 1 95.94 174 VAL B CA 1
ATOM 2978 C C . VAL B 1 174 ? -10.156 -22.031 -9.492 1 95.94 174 VAL B C 1
ATOM 2980 O O . VAL B 1 174 ? -9.133 -22.25 -8.828 1 95.94 174 VAL B O 1
ATOM 2983 N N . LEU B 1 175 ? -11.336 -22.062 -8.992 1 95.19 175 LEU B N 1
ATOM 2984 C CA . LEU B 1 175 ? -11.531 -22.188 -7.555 1 95.19 175 LEU B CA 1
ATOM 2985 C C . LEU B 1 175 ? -11.078 -23.547 -7.062 1 95.19 175 LEU B C 1
ATOM 2987 O O . LEU B 1 175 ? -11.242 -24.547 -7.762 1 95.19 175 LEU B O 1
ATOM 2991 N N . LEU B 1 176 ? -10.516 -23.516 -5.895 1 89.44 176 LEU B N 1
ATOM 2992 C CA . LEU B 1 176 ? -10.203 -24.766 -5.207 1 89.44 176 LEU B CA 1
ATOM 2993 C C . LEU B 1 176 ? -11.148 -24.984 -4.031 1 89.44 176 LEU B C 1
ATOM 2995 O O . LEU B 1 176 ? -11.531 -24.031 -3.35 1 89.44 176 LEU B O 1
ATOM 2999 N N . HIS B 1 177 ? -11.742 -26.188 -3.92 1 74.75 177 HIS B N 1
ATOM 3000 C CA . HIS B 1 177 ? -12.625 -26.562 -2.822 1 74.75 177 HIS B CA 1
ATOM 3001 C C . HIS B 1 177 ? -12.016 -27.672 -1.981 1 74.75 177 HIS B C 1
ATOM 3003 O O . HIS B 1 177 ? -11.258 -28.5 -2.494 1 74.75 177 HIS B O 1
#